Protein AF-A0A4V3ICJ6-F1 (afdb_monomer_lite)

Radius of gyration: 22.42 Å; chains: 1; bounding box: 45×76×52 Å

Structure (mmCIF, N/CA/C/O backbone):
data_AF-A0A4V3ICJ6-F1
#
_entry.id   AF-A0A4V3ICJ6-F1
#
loop_
_atom_site.group_PDB
_atom_site.id
_atom_site.type_symbol
_atom_site.label_atom_id
_atom_site.label_alt_id
_atom_site.label_comp_id
_atom_site.label_asym_id
_atom_site.label_entity_id
_atom_site.label_seq_id
_atom_site.pdbx_PDB_ins_code
_atom_site.Cartn_x
_atom_site.Cartn_y
_atom_site.Cartn_z
_atom_site.occupancy
_atom_site.B_iso_or_equiv
_atom_site.auth_seq_id
_atom_site.auth_comp_id
_atom_site.auth_asym_id
_atom_site.auth_atom_id
_atom_site.pdbx_PDB_model_num
ATOM 1 N N . MET A 1 1 ? -5.085 -25.447 3.821 1.00 23.72 1 MET A N 1
ATOM 2 C CA . MET A 1 1 ? -4.055 -25.264 2.775 1.00 23.72 1 MET A CA 1
ATOM 3 C C . MET A 1 1 ? -3.948 -23.780 2.471 1.00 23.72 1 MET A C 1
ATOM 5 O O . MET A 1 1 ? -4.931 -23.202 2.026 1.00 23.72 1 MET A O 1
ATOM 9 N N . LEU A 1 2 ? -2.812 -23.157 2.790 1.00 25.73 2 LEU A N 1
ATOM 10 C CA . LEU A 1 2 ? -2.543 -21.749 2.478 1.00 25.73 2 LEU A CA 1
ATOM 11 C C . LEU A 1 2 ? -1.952 -21.675 1.058 1.00 25.73 2 LEU A C 1
ATOM 13 O O . LEU A 1 2 ? -0.952 -22.348 0.815 1.00 25.73 2 LEU A O 1
ATOM 17 N N . PRO A 1 3 ? -2.571 -20.952 0.108 1.00 27.58 3 PRO A N 1
ATOM 18 C CA . PRO A 1 3 ? -2.122 -20.952 -1.280 1.00 27.58 3 PRO A CA 1
ATOM 19 C C . PRO A 1 3 ? -0.968 -19.960 -1.536 1.00 27.58 3 PRO A C 1
ATOM 21 O O . PRO A 1 3 ? -0.893 -18.919 -0.881 1.00 27.58 3 PRO A O 1
ATOM 24 N N . PRO A 1 4 ? -0.108 -20.238 -2.534 1.00 30.78 4 PRO A N 1
ATOM 25 C CA . PRO A 1 4 ? 1.002 -19.371 -2.925 1.00 30.78 4 PRO A CA 1
ATOM 26 C C . PRO A 1 4 ? 0.516 -18.065 -3.584 1.00 30.78 4 PRO A C 1
ATOM 28 O O . PRO A 1 4 ? -0.125 -18.093 -4.632 1.00 30.78 4 PRO A O 1
ATOM 31 N N . ILE A 1 5 ? 0.826 -16.919 -2.971 1.00 32.69 5 ILE A N 1
ATOM 32 C CA . ILE A 1 5 ? 0.210 -15.600 -3.256 1.00 32.69 5 ILE A CA 1
ATOM 33 C C . ILE A 1 5 ? 0.730 -14.988 -4.597 1.00 32.69 5 ILE A C 1
ATOM 35 O O . ILE A 1 5 ? 1.933 -15.066 -4.767 1.00 32.69 5 ILE A O 1
ATOM 39 N N . LEU A 1 6 ? -0.069 -14.390 -5.536 1.00 27.75 6 LEU A N 1
ATOM 40 C CA . LEU A 1 6 ? 0.340 -13.951 -6.938 1.00 27.75 6 LEU A CA 1
ATOM 41 C C . LEU A 1 6 ? -0.002 -12.515 -7.603 1.00 27.75 6 LEU A C 1
ATOM 43 O O . LEU A 1 6 ? -0.385 -12.472 -8.763 1.00 27.75 6 LEU A O 1
ATOM 47 N N . CYS A 1 7 ? 0.302 -11.321 -7.034 1.00 27.86 7 CYS A N 1
ATOM 48 C CA . CYS A 1 7 ? 0.649 -9.951 -7.647 1.00 27.86 7 CYS A CA 1
ATOM 49 C C . CYS A 1 7 ? 0.039 -9.345 -8.916 1.00 27.86 7 CYS A C 1
ATOM 51 O O . CYS A 1 7 ? 0.160 -9.845 -10.027 1.00 27.86 7 CYS A O 1
ATOM 53 N N . ALA A 1 8 ? -0.177 -8.035 -8.736 1.00 30.14 8 ALA A N 1
ATOM 54 C CA . ALA A 1 8 ? 0.059 -6.962 -9.693 1.00 30.14 8 ALA A CA 1
ATOM 55 C C . ALA A 1 8 ? 0.466 -5.620 -9.020 1.00 30.14 8 ALA A C 1
ATOM 57 O O . ALA A 1 8 ? 0.172 -4.558 -9.541 1.00 30.14 8 ALA A O 1
ATOM 58 N N . ASN A 1 9 ? 1.237 -5.632 -7.925 1.00 34.22 9 ASN A N 1
ATOM 59 C CA . ASN A 1 9 ? 2.304 -4.629 -7.729 1.00 34.22 9 ASN A CA 1
ATOM 60 C C . ASN A 1 9 ? 3.553 -4.932 -8.613 1.00 34.22 9 ASN A C 1
ATOM 62 O O . ASN A 1 9 ? 4.575 -4.259 -8.554 1.00 34.22 9 ASN A O 1
ATOM 66 N N . SER A 1 10 ? 3.476 -5.987 -9.438 1.00 29.97 10 SER A N 1
ATOM 67 C CA . SER A 1 10 ? 4.522 -6.493 -10.328 1.00 29.97 10 SER A CA 1
ATOM 68 C C . SER A 1 10 ? 3.966 -6.943 -11.682 1.00 29.97 10 SER A C 1
ATOM 70 O O . SER A 1 10 ? 4.579 -7.800 -12.312 1.00 29.97 10 SER A O 1
ATOM 72 N N . LEU A 1 11 ? 2.845 -6.379 -12.155 1.00 31.52 11 LEU A N 1
ATOM 73 C CA . LEU A 1 11 ? 2.543 -6.455 -13.593 1.00 31.52 11 LEU A CA 1
ATOM 74 C C . LEU A 1 11 ? 3.721 -5.867 -14.377 1.00 31.52 11 LEU A C 1
ATOM 76 O O . LEU A 1 11 ? 4.152 -6.449 -15.359 1.00 31.52 11 LEU A O 1
ATOM 80 N N . PHE A 1 12 ? 4.346 -4.805 -13.857 1.00 33.00 12 PHE A N 1
ATOM 81 C CA . PHE A 1 12 ? 5.557 -4.279 -14.466 1.00 33.00 12 PHE A CA 1
ATOM 82 C C . PHE A 1 12 ? 6.747 -5.257 -14.402 1.00 33.00 12 PHE A C 1
ATOM 84 O O . PHE A 1 12 ? 7.277 -5.647 -15.433 1.00 33.00 12 PHE A O 1
ATOM 91 N N . VAL A 1 13 ? 7.137 -5.731 -13.212 1.00 30.41 13 VAL A N 1
ATOM 92 C CA . VAL A 1 13 ? 8.355 -6.560 -13.067 1.00 30.41 13 VAL A CA 1
ATOM 93 C C . VAL A 1 13 ? 8.190 -7.991 -13.601 1.00 30.41 13 VAL A C 1
ATOM 95 O O . VAL A 1 13 ? 9.135 -8.532 -14.165 1.00 30.41 13 VAL A O 1
ATOM 98 N N . LYS A 1 14 ? 7.013 -8.623 -13.470 1.00 26.94 14 LYS A N 1
ATOM 99 C CA . LYS A 1 14 ? 6.812 -10.027 -13.882 1.00 26.94 14 LYS A CA 1
ATOM 100 C C . LYS A 1 14 ? 6.348 -10.188 -15.328 1.00 26.94 14 LYS A C 1
ATOM 102 O O . LYS A 1 14 ? 6.738 -11.178 -15.938 1.00 26.94 14 LYS A O 1
ATOM 107 N N . SER A 1 15 ? 5.625 -9.228 -15.918 1.00 29.66 15 SER A N 1
ATOM 108 C CA . SER A 1 15 ? 5.450 -9.225 -17.380 1.00 29.66 15 SER A CA 1
ATOM 109 C C . SER A 1 15 ? 6.762 -8.899 -18.093 1.00 29.66 15 SER A C 1
ATOM 111 O O . SER A 1 15 ? 7.012 -9.474 -19.145 1.00 29.66 15 SER A O 1
ATOM 113 N N . TYR A 1 16 ? 7.628 -8.063 -17.502 1.00 33.84 16 TYR A N 1
ATOM 114 C CA . TYR A 1 16 ? 8.978 -7.824 -18.017 1.00 33.84 16 TYR A CA 1
ATOM 115 C C . TYR A 1 16 ? 9.857 -9.081 -17.920 1.00 33.84 16 TYR A C 1
ATOM 117 O O . TYR A 1 16 ? 10.379 -9.523 -18.939 1.00 33.84 16 TYR A O 1
ATOM 125 N N . TRP A 1 17 ? 9.938 -9.746 -16.757 1.00 26.44 17 TRP A N 1
ATOM 126 C CA . TRP A 1 17 ? 10.708 -10.997 -16.633 1.00 26.44 17 TRP A CA 1
ATOM 127 C C . TRP A 1 17 ? 10.184 -12.088 -17.588 1.00 26.44 17 TRP A C 1
ATOM 129 O O . TRP A 1 17 ? 10.952 -12.636 -18.366 1.00 26.44 17 TRP A O 1
ATOM 139 N N . ALA A 1 18 ? 8.865 -12.317 -17.653 1.00 28.55 18 ALA A N 1
ATOM 140 C CA . ALA A 1 18 ? 8.252 -13.295 -18.567 1.00 28.55 18 ALA A CA 1
ATOM 141 C C . ALA A 1 18 ? 8.289 -12.910 -20.069 1.00 28.55 18 ALA A C 1
ATOM 143 O O . ALA A 1 18 ? 7.849 -13.697 -20.920 1.00 28.55 18 ALA A O 1
ATOM 144 N N . PHE A 1 19 ? 8.782 -11.712 -20.397 1.00 29.11 19 PHE A N 1
ATOM 145 C CA . PHE A 1 19 ? 9.086 -11.256 -21.754 1.00 29.11 19 PHE A CA 1
ATOM 146 C C . PHE A 1 19 ? 10.584 -11.428 -22.059 1.00 29.11 19 PHE A C 1
ATOM 148 O O . PHE A 1 19 ? 10.923 -12.035 -23.071 1.00 29.11 19 PHE A O 1
ATOM 155 N N . VAL A 1 20 ? 11.467 -11.021 -21.141 1.00 32.22 20 VAL A N 1
ATOM 156 C CA . VAL A 1 20 ? 12.932 -11.183 -21.239 1.00 32.22 20 VAL A CA 1
ATOM 157 C C . VAL A 1 20 ? 13.357 -12.661 -21.234 1.00 32.22 20 VAL A C 1
ATOM 159 O O . VAL A 1 20 ? 14.253 -13.046 -21.982 1.00 32.22 20 VAL A O 1
ATOM 162 N N . SER A 1 21 ? 12.660 -13.545 -20.508 1.00 26.64 21 SER A N 1
ATOM 163 C CA . SER A 1 21 ? 12.914 -14.997 -20.563 1.00 26.64 21 SER A CA 1
ATOM 164 C C . SER A 1 21 ? 12.585 -15.646 -21.919 1.00 26.64 21 SER A C 1
ATOM 166 O O . SER A 1 21 ? 12.906 -16.814 -22.115 1.00 26.64 21 SER A O 1
ATOM 168 N N . ARG A 1 22 ? 11.933 -14.948 -22.864 1.00 28.98 22 ARG A N 1
ATOM 169 C CA . ARG A 1 22 ? 11.590 -15.515 -24.187 1.00 28.98 22 ARG A CA 1
ATOM 170 C C . ARG A 1 22 ? 12.715 -15.406 -25.214 1.00 28.98 22 ARG A C 1
ATOM 172 O O . ARG A 1 22 ? 12.608 -16.013 -26.275 1.00 28.98 22 ARG A O 1
ATOM 179 N N . THR A 1 23 ? 13.780 -14.665 -24.910 1.00 33.47 23 THR A N 1
ATOM 180 C CA . THR A 1 23 ? 14.941 -14.475 -25.797 1.00 33.47 23 THR A CA 1
ATOM 181 C C . THR A 1 23 ? 16.189 -15.251 -25.361 1.00 33.47 23 THR A C 1
ATOM 183 O O . THR A 1 23 ? 17.203 -15.185 -26.051 1.00 33.47 23 THR A O 1
ATOM 186 N N . ALA A 1 24 ? 16.127 -16.026 -24.271 1.00 31.62 24 ALA A N 1
ATOM 187 C CA . ALA A 1 24 ? 17.231 -16.853 -23.778 1.00 31.62 24 ALA A CA 1
ATOM 188 C C . ALA A 1 24 ? 16.896 -18.361 -23.841 1.00 31.62 24 ALA A C 1
ATOM 190 O O . ALA A 1 24 ? 16.086 -18.859 -23.068 1.00 31.62 24 ALA A O 1
ATOM 191 N N . SER A 1 25 ? 17.525 -19.047 -24.804 1.00 31.91 25 SER A N 1
ATOM 192 C CA . SER A 1 25 ? 17.727 -20.508 -24.943 1.00 31.91 25 SER A CA 1
ATOM 193 C C . SER A 1 25 ? 16.673 -21.492 -24.375 1.00 31.91 25 SER A C 1
ATOM 195 O O . SER A 1 25 ? 16.552 -21.743 -23.176 1.00 31.91 25 SER A O 1
ATOM 197 N N . LEU A 1 26 ? 16.039 -22.231 -25.298 1.00 29.45 26 LEU A N 1
ATOM 198 C CA . LEU A 1 26 ? 15.016 -23.272 -25.068 1.00 29.45 26 LEU A CA 1
ATOM 199 C C . LEU A 1 26 ? 15.378 -24.401 -24.074 1.00 29.45 26 LEU A C 1
ATOM 201 O O . LEU A 1 26 ? 14.489 -25.138 -23.657 1.00 29.45 26 LEU A O 1
ATOM 205 N N . GLN A 1 27 ? 16.642 -24.553 -23.671 1.00 31.09 27 GLN A N 1
ATOM 206 C CA . GLN A 1 27 ? 17.075 -25.590 -22.724 1.00 31.09 27 GLN A CA 1
ATOM 207 C C . GLN A 1 27 ? 16.812 -25.227 -21.247 1.00 31.09 27 GLN A C 1
ATOM 209 O O . GLN A 1 27 ? 16.606 -26.127 -20.435 1.00 31.09 27 GLN A O 1
ATOM 214 N N . ALA A 1 28 ? 16.724 -23.939 -20.884 1.00 28.55 28 ALA A N 1
ATOM 215 C CA . ALA A 1 28 ? 16.404 -23.523 -19.508 1.00 28.55 28 ALA A CA 1
ATOM 216 C C . ALA A 1 28 ? 14.914 -23.724 -19.138 1.00 28.55 28 ALA A C 1
ATOM 218 O O . ALA A 1 28 ? 14.557 -23.854 -17.963 1.00 28.55 28 ALA A O 1
ATOM 219 N N . LEU A 1 29 ? 14.044 -23.806 -20.152 1.00 30.20 29 LEU A N 1
ATOM 220 C CA . LEU A 1 29 ? 12.582 -23.885 -20.033 1.00 30.20 29 LEU A CA 1
ATOM 221 C C . LEU A 1 29 ? 12.065 -25.139 -19.305 1.00 30.20 29 LEU A C 1
ATOM 223 O O . LEU A 1 29 ? 10.972 -25.105 -18.739 1.00 30.20 29 LEU A O 1
ATOM 227 N N . HIS A 1 30 ? 12.837 -26.230 -19.283 1.00 27.36 30 HIS A N 1
ATOM 228 C CA . HIS A 1 30 ? 12.487 -27.431 -18.516 1.00 27.36 30 HIS A CA 1
ATOM 229 C C . HIS A 1 30 ? 12.846 -27.322 -17.025 1.00 27.36 30 HIS A C 1
ATOM 231 O O . HIS A 1 30 ? 12.121 -27.865 -16.195 1.00 27.36 30 HIS A O 1
ATOM 237 N N . ALA A 1 31 ? 13.905 -26.588 -16.667 1.00 27.20 31 ALA A N 1
ATOM 238 C CA . ALA A 1 31 ? 14.376 -26.478 -15.283 1.00 27.20 31 ALA A CA 1
ATOM 239 C C . ALA A 1 31 ? 13.590 -25.446 -14.449 1.00 27.20 31 ALA A C 1
ATOM 241 O O . ALA A 1 31 ? 13.393 -25.638 -13.253 1.00 27.20 31 ALA A O 1
ATOM 242 N N . GLN A 1 32 ? 13.094 -24.366 -15.066 1.00 29.31 32 GLN A N 1
ATOM 2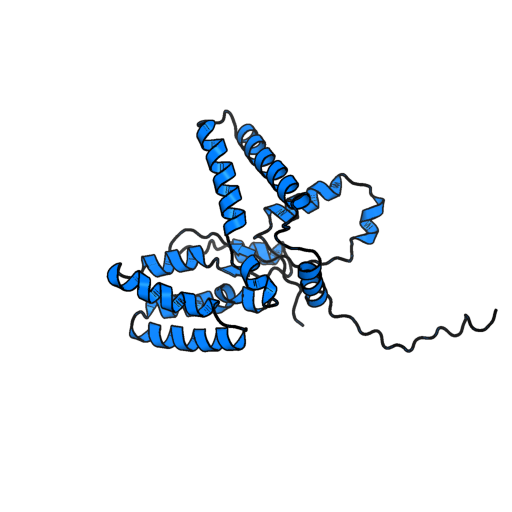43 C CA . GLN A 1 32 ? 12.386 -23.287 -14.352 1.00 29.31 32 GLN A CA 1
ATOM 244 C C . GLN A 1 32 ? 10.886 -23.541 -14.108 1.00 29.31 32 GLN A C 1
ATOM 246 O O . GLN A 1 32 ? 10.221 -22.720 -13.475 1.00 29.31 32 GLN A O 1
ATOM 251 N N . ARG A 1 33 ? 10.332 -24.682 -14.545 1.00 26.91 33 ARG A N 1
ATOM 252 C CA . ARG A 1 33 ? 8.906 -25.023 -14.353 1.00 26.91 33 ARG A CA 1
ATOM 253 C C . ARG A 1 33 ? 8.482 -25.227 -12.886 1.00 26.91 33 ARG A C 1
ATOM 255 O O . ARG A 1 33 ? 7.284 -25.285 -12.624 1.00 26.91 33 ARG A O 1
ATOM 262 N N . SER A 1 34 ? 9.427 -25.325 -11.949 1.00 27.20 34 SER A N 1
ATOM 263 C CA . SER A 1 34 ? 9.196 -25.618 -10.523 1.00 27.20 34 SER A CA 1
ATOM 264 C C . SER A 1 34 ? 9.214 -24.393 -9.589 1.00 27.20 34 SER A C 1
ATOM 266 O O . SER A 1 34 ? 8.700 -24.469 -8.474 1.00 27.20 34 SER A O 1
ATOM 268 N N . ALA A 1 35 ? 9.761 -23.246 -10.009 1.00 26.31 35 ALA A N 1
ATOM 269 C CA . ALA A 1 35 ? 9.998 -22.094 -9.129 1.00 26.31 35 ALA A CA 1
ATOM 270 C C . ALA A 1 35 ? 8.769 -21.166 -8.994 1.00 26.31 35 ALA A C 1
ATOM 272 O O . ALA A 1 35 ? 8.724 -20.058 -9.534 1.00 26.31 35 ALA A O 1
ATOM 273 N N . ARG A 1 36 ? 7.751 -21.611 -8.248 1.00 36.69 36 ARG A N 1
ATOM 274 C CA . ARG A 1 36 ? 6.464 -20.911 -8.055 1.00 36.69 36 ARG A CA 1
ATOM 275 C C . ARG A 1 36 ? 6.557 -19.735 -7.060 1.00 36.69 36 ARG A C 1
ATOM 277 O O . ARG A 1 36 ? 5.912 -19.742 -6.014 1.00 36.69 36 ARG A O 1
ATOM 284 N N . LEU A 1 37 ? 7.378 -18.727 -7.372 1.00 34.25 37 LEU A N 1
ATOM 285 C CA . LEU A 1 37 ? 7.574 -17.529 -6.537 1.00 34.25 37 LEU A CA 1
ATOM 286 C C . LEU A 1 37 ? 6.268 -16.768 -6.292 1.00 34.25 37 LEU A C 1
ATOM 288 O O . LEU A 1 37 ? 5.524 -16.542 -7.251 1.00 34.25 37 LEU A O 1
ATOM 292 N N . PRO A 1 38 ? 6.029 -16.244 -5.076 1.00 35.03 38 PRO A N 1
ATOM 293 C CA . PRO A 1 38 ? 4.855 -15.439 -4.858 1.00 35.03 38 PRO A CA 1
ATOM 294 C C . PRO A 1 38 ? 4.982 -14.089 -5.560 1.00 35.03 38 PRO A C 1
ATOM 296 O O . PRO A 1 38 ? 6.054 -13.502 -5.748 1.00 35.03 38 PRO A O 1
ATOM 299 N N . ASN A 1 39 ? 3.836 -13.581 -5.958 1.00 39.12 39 ASN A N 1
ATOM 300 C CA . ASN A 1 39 ? 3.605 -12.230 -6.371 1.00 39.12 39 ASN A CA 1
ATOM 301 C C . ASN A 1 39 ? 2.568 -11.579 -5.332 1.00 39.12 39 ASN A C 1
ATOM 303 O O . ASN A 1 39 ? 1.741 -12.296 -4.812 1.00 39.12 39 ASN A O 1
ATOM 307 N N . PHE A 1 40 ? 2.454 -10.260 -5.023 1.00 36.78 40 PHE A N 1
ATOM 308 C CA . PHE A 1 40 ? 1.381 -9.647 -4.155 1.00 36.78 40 PHE A CA 1
ATOM 309 C C . PHE A 1 40 ? 0.632 -8.378 -4.704 1.00 36.78 40 PHE A C 1
ATOM 311 O O . PHE A 1 40 ? 1.283 -7.380 -5.000 1.00 36.78 40 PHE A O 1
ATOM 318 N N . ILE A 1 41 ? -0.705 -8.357 -4.913 1.00 42.66 41 ILE A N 1
ATOM 319 C CA . ILE A 1 41 ? -1.375 -7.268 -5.692 1.00 42.66 41 ILE A CA 1
ATOM 320 C C . ILE A 1 41 ? -1.718 -6.049 -4.829 1.00 42.66 41 ILE A C 1
ATOM 322 O O . ILE A 1 41 ? -2.441 -6.207 -3.855 1.00 42.66 41 ILE A O 1
ATOM 326 N N . THR A 1 42 ? -1.350 -4.828 -5.250 1.00 36.97 42 THR A N 1
ATOM 327 C CA . THR A 1 42 ? -1.881 -3.589 -4.645 1.00 36.97 42 THR A CA 1
ATOM 328 C C . THR A 1 42 ? -2.539 -2.668 -5.663 1.00 36.97 42 THR A C 1
ATOM 330 O O . THR A 1 42 ? -1.917 -2.333 -6.668 1.00 36.97 42 THR A O 1
ATOM 333 N N . ASP A 1 43 ? -3.747 -2.192 -5.368 1.00 42.34 43 ASP A N 1
ATOM 334 C CA . ASP A 1 43 ? -4.465 -1.231 -6.216 1.00 42.34 43 ASP A CA 1
ATOM 335 C C . ASP A 1 43 ? -4.112 0.244 -5.909 1.00 42.34 43 ASP A C 1
ATOM 337 O O . ASP A 1 43 ? -3.986 0.629 -4.746 1.00 42.34 43 ASP A O 1
ATOM 341 N N . LYS A 1 44 ? -4.013 1.088 -6.946 1.00 38.88 44 LYS A N 1
ATOM 342 C CA . LYS A 1 44 ? -3.941 2.558 -6.842 1.00 38.88 44 LYS A CA 1
ATOM 343 C C . LYS A 1 44 ? -5.275 3.212 -7.250 1.00 38.88 44 LYS A C 1
ATOM 345 O O . LYS A 1 44 ? -5.289 4.133 -8.060 1.00 38.88 44 LYS A O 1
ATOM 350 N N . GLY A 1 45 ? -6.381 2.761 -6.657 1.00 33.31 45 GLY A N 1
ATOM 351 C CA . GLY A 1 45 ? -7.697 3.381 -6.790 1.00 33.31 45 GLY A CA 1
ATOM 352 C C . GLY A 1 45 ? -7.738 4.785 -6.184 1.00 33.31 45 GLY A C 1
ATOM 353 O O . GLY A 1 45 ? -8.007 4.966 -4.995 1.00 33.31 45 GLY A O 1
ATOM 354 N N . GLU A 1 46 ? -7.467 5.789 -7.011 1.00 28.89 46 GLU A N 1
ATOM 355 C CA . GLU A 1 46 ? -7.718 7.193 -6.710 1.00 28.89 46 GLU A CA 1
ATOM 356 C C . GLU A 1 46 ? -9.145 7.547 -7.135 1.00 28.89 46 GLU A C 1
ATOM 358 O O . GLU A 1 46 ? -9.368 7.865 -8.296 1.00 28.89 46 GLU A O 1
ATOM 363 N N . LEU A 1 47 ? -10.096 7.440 -6.197 1.00 23.77 47 LEU A N 1
ATOM 364 C CA . LEU A 1 47 ? -11.360 8.193 -6.108 1.00 23.77 47 LEU A CA 1
ATOM 365 C C . LEU A 1 47 ? -12.210 7.668 -4.935 1.00 23.77 47 LEU A C 1
ATOM 367 O O . LEU A 1 47 ? -12.176 6.489 -4.575 1.00 23.77 47 LEU A O 1
ATOM 371 N N . LEU A 1 48 ? -13.001 8.559 -4.338 1.00 27.48 48 LEU A N 1
ATOM 372 C CA . LEU A 1 48 ? -13.997 8.210 -3.325 1.00 27.48 48 LEU A CA 1
ATOM 373 C C . LEU A 1 48 ? -15.119 7.373 -3.961 1.00 27.48 48 LEU A C 1
ATOM 375 O O . LEU A 1 48 ? -15.863 7.878 -4.795 1.00 27.48 48 LEU A O 1
ATOM 379 N N . GLY A 1 49 ? -15.285 6.126 -3.518 1.00 26.84 49 GLY A N 1
ATOM 380 C CA . GLY A 1 49 ? -16.487 5.330 -3.799 1.00 26.84 49 GLY A CA 1
ATOM 381 C C . GLY A 1 49 ? -16.493 4.501 -5.087 1.00 26.84 49 GLY A C 1
ATOM 382 O O . GLY A 1 49 ? -17.491 3.835 -5.340 1.00 26.84 49 GLY A O 1
ATOM 383 N N . THR A 1 50 ? -15.412 4.468 -5.873 1.00 30.09 50 THR A N 1
ATOM 384 C CA . THR A 1 50 ? -15.300 3.537 -7.009 1.00 30.09 50 THR A CA 1
ATOM 385 C C . THR A 1 50 ? -14.302 2.430 -6.721 1.00 30.09 50 THR A C 1
ATOM 387 O O . THR A 1 50 ? -13.117 2.519 -7.041 1.00 30.09 50 THR A O 1
ATOM 390 N N . GLU A 1 51 ? -14.817 1.321 -6.200 1.00 41.19 51 GLU A N 1
ATOM 391 C CA . GLU A 1 51 ? -14.235 0.037 -6.558 1.00 41.19 51 GLU A CA 1
ATOM 392 C C . GLU A 1 51 ? -14.419 -0.119 -8.071 1.00 41.19 51 GLU A C 1
ATOM 394 O O . GLU A 1 51 ? -15.548 -0.174 -8.560 1.00 41.19 51 GLU A O 1
ATOM 399 N N . HIS A 1 52 ? -13.337 -0.139 -8.850 1.00 44.09 52 HIS A N 1
ATOM 400 C CA . HIS A 1 52 ? -13.457 -0.466 -10.266 1.00 44.09 52 HIS A CA 1
ATOM 401 C C . HIS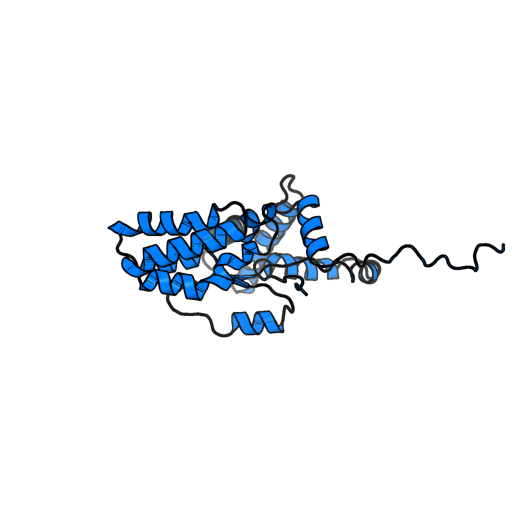 A 1 52 ? -13.855 -1.951 -10.370 1.00 44.09 52 HIS A C 1
ATOM 403 O O . HIS A 1 52 ? -13.009 -2.842 -10.274 1.00 44.09 52 HIS A O 1
ATOM 409 N N . PHE A 1 53 ? -15.159 -2.200 -10.538 1.00 45.94 53 PHE A N 1
ATOM 410 C CA . PHE A 1 53 ? -15.864 -3.477 -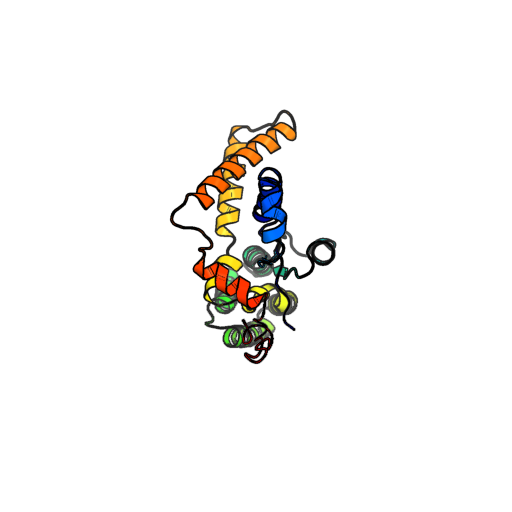10.320 1.00 45.94 53 PHE A CA 1
ATOM 411 C C . PHE A 1 53 ? -15.348 -4.706 -11.106 1.00 45.94 53 PHE A C 1
ATOM 413 O O . PHE A 1 53 ? -15.818 -5.816 -10.874 1.00 45.94 53 PHE A O 1
ATOM 420 N N . GLY A 1 54 ? -14.379 -4.542 -12.013 1.00 54.91 54 GLY A N 1
ATOM 421 C CA . GLY A 1 54 ? -13.775 -5.630 -12.790 1.00 54.91 54 GLY A CA 1
ATOM 422 C C . GLY A 1 54 ? -12.421 -6.149 -12.287 1.00 54.91 54 GLY A C 1
ATOM 423 O O . GLY A 1 54 ? -12.084 -7.294 -12.578 1.00 54.91 54 GLY A O 1
ATOM 424 N N . TRP A 1 55 ? -11.627 -5.367 -11.539 1.00 60.69 55 TRP A N 1
ATOM 425 C CA . TRP A 1 55 ? -10.210 -5.720 -11.331 1.00 60.69 55 TRP A CA 1
ATOM 426 C C . TRP A 1 55 ? -10.007 -6.919 -10.408 1.00 60.69 55 TRP A C 1
ATOM 428 O O . TRP A 1 55 ? -9.276 -7.827 -10.783 1.00 60.69 55 TRP A O 1
ATOM 438 N N . ARG A 1 56 ? -10.654 -6.971 -9.234 1.00 65.75 56 ARG A N 1
ATOM 439 C CA . ARG A 1 56 ? -10.530 -8.124 -8.317 1.00 65.75 56 ARG A CA 1
ATOM 440 C C . ARG A 1 56 ? -10.985 -9.446 -8.964 1.00 65.75 56 ARG A C 1
ATOM 442 O O . ARG A 1 56 ? -10.207 -10.398 -8.907 1.00 65.75 56 ARG A O 1
ATOM 449 N N . PRO A 1 57 ? -12.148 -9.517 -9.646 1.00 70.69 57 PRO A N 1
ATOM 450 C CA . PRO A 1 57 ? -12.527 -10.698 -10.422 1.00 70.69 57 PRO A CA 1
ATOM 451 C C . PRO A 1 57 ? -11.521 -11.049 -11.528 1.00 70.69 57 PRO A C 1
ATOM 453 O O . PRO A 1 57 ? -11.057 -12.184 -11.575 1.00 70.69 57 PRO A O 1
ATOM 456 N N . ALA A 1 58 ? -11.108 -10.084 -12.362 1.00 72.31 58 ALA A N 1
ATOM 457 C CA . ALA A 1 58 ? -10.163 -10.329 -13.459 1.00 72.31 58 ALA A CA 1
ATOM 458 C C . ALA A 1 58 ? -8.789 -10.814 -12.961 1.00 72.31 58 ALA A C 1
ATOM 460 O O . ALA A 1 58 ? -8.189 -11.712 -13.550 1.00 72.31 58 ALA A O 1
ATOM 461 N N . ILE A 1 59 ? -8.317 -10.264 -11.841 1.00 67.56 59 ILE A N 1
ATOM 462 C CA . ILE A 1 59 ? -7.128 -10.718 -11.117 1.00 67.56 59 ILE A CA 1
ATOM 463 C C . ILE A 1 59 ? -7.276 -12.183 -10.702 1.00 67.56 59 ILE A C 1
ATOM 465 O O . ILE A 1 59 ? -6.385 -12.976 -10.991 1.00 67.56 59 ILE A O 1
ATOM 469 N N . GLY A 1 60 ? -8.394 -12.550 -10.067 1.00 66.31 60 GLY A N 1
ATOM 470 C CA . GLY A 1 60 ? -8.655 -13.928 -9.646 1.00 66.31 60 GLY A CA 1
ATOM 471 C C . GLY A 1 60 ? -8.736 -14.909 -10.820 1.00 66.31 60 GLY A C 1
ATOM 472 O O . GLY A 1 60 ? -8.338 -16.064 -10.680 1.00 66.31 60 GLY A O 1
ATOM 473 N N . THR A 1 61 ? -9.197 -14.448 -11.988 1.00 75.00 61 THR A N 1
ATOM 474 C CA . THR A 1 61 ? -9.244 -15.241 -13.225 1.00 75.00 61 THR A CA 1
ATOM 475 C C . THR A 1 61 ? -7.862 -15.445 -13.854 1.00 75.00 61 THR A C 1
ATOM 477 O O . THR A 1 61 ? -7.524 -16.569 -14.219 1.00 75.00 61 THR A O 1
ATOM 480 N N . VAL A 1 62 ? -7.064 -14.380 -14.001 1.00 75.94 62 VAL A N 1
ATOM 481 C CA . VAL A 1 62 ? -5.791 -14.407 -14.753 1.00 75.94 62 VAL A CA 1
ATOM 482 C C . VAL A 1 62 ? -4.606 -14.845 -13.888 1.00 75.94 62 VAL A C 1
ATOM 484 O O . VAL A 1 62 ? -3.715 -15.546 -14.363 1.00 75.94 62 VAL A O 1
ATOM 487 N N . PHE A 1 63 ? -4.592 -14.461 -12.613 1.00 65.69 63 PHE A N 1
ATOM 488 C CA . PHE A 1 63 ? -3.500 -14.717 -11.676 1.00 65.69 63 PHE A CA 1
ATOM 489 C C . PHE A 1 63 ? -3.992 -15.623 -10.543 1.00 65.69 63 PHE A C 1
ATOM 491 O O . PHE A 1 63 ? -4.175 -15.194 -9.408 1.00 65.69 63 PHE A O 1
ATOM 498 N N . GLN A 1 64 ? -4.230 -16.901 -10.842 1.00 68.62 64 GLN A N 1
ATOM 499 C CA . GLN A 1 64 ? -4.705 -17.876 -9.853 1.00 68.62 64 GLN A CA 1
ATOM 500 C C . GLN A 1 64 ? -3.731 -18.006 -8.672 1.00 68.62 64 GLN A C 1
ATOM 502 O O . GLN A 1 64 ? -2.562 -18.321 -8.863 1.00 68.62 64 GLN A O 1
ATOM 507 N N . GLY A 1 65 ? -4.217 -17.777 -7.451 1.00 64.38 65 GLY A N 1
ATOM 508 C CA . GLY A 1 65 ? -3.374 -17.628 -6.259 1.00 64.38 65 GLY A CA 1
ATOM 509 C C . GLY A 1 65 ? -3.038 -16.171 -5.924 1.00 64.38 65 GLY A C 1
ATOM 510 O O . GLY A 1 65 ? -2.406 -15.914 -4.912 1.00 64.38 65 GLY A O 1
ATOM 511 N N . ALA A 1 66 ? -3.464 -15.173 -6.703 1.00 66.56 66 ALA A N 1
ATOM 512 C CA . ALA A 1 66 ? -3.248 -13.761 -6.390 1.00 66.56 66 ALA A CA 1
ATOM 513 C C . ALA A 1 66 ? -3.878 -13.340 -5.057 1.00 66.56 66 ALA A C 1
ATOM 515 O O . ALA A 1 66 ? -5.093 -13.247 -4.926 1.00 66.56 66 ALA A O 1
ATOM 516 N N . GLY A 1 67 ? -3.029 -12.995 -4.089 1.00 69.56 67 GLY A N 1
ATOM 517 C CA . GLY A 1 67 ? -3.439 -12.236 -2.912 1.00 69.56 67 GLY A CA 1
ATOM 518 C C . GLY A 1 67 ? -3.618 -10.768 -3.285 1.00 69.56 67 GLY A C 1
ATOM 519 O O . GLY A 1 67 ? -2.757 -10.189 -3.960 1.00 69.56 67 GLY A O 1
ATOM 520 N N . TRP A 1 68 ? -4.732 -10.182 -2.850 1.00 74.56 68 TRP A N 1
ATOM 521 C CA . TRP A 1 68 ? -5.062 -8.774 -3.049 1.00 74.56 68 TRP A CA 1
ATOM 522 C C . TRP A 1 68 ? -4.821 -7.967 -1.773 1.00 74.56 68 TRP A C 1
ATOM 524 O O . TRP A 1 68 ? -4.997 -8.472 -0.669 1.00 74.56 68 TRP A O 1
ATOM 534 N N . GLN A 1 69 ? -4.423 -6.709 -1.936 1.00 80.44 69 GLN A N 1
ATOM 535 C CA . GLN A 1 69 ? -4.231 -5.756 -0.855 1.00 80.44 69 GLN A CA 1
ATOM 536 C C . GLN A 1 69 ? -4.688 -4.365 -1.289 1.00 80.44 69 GLN A C 1
ATOM 538 O O . GLN A 1 69 ? -4.335 -3.856 -2.357 1.00 80.44 69 GLN A O 1
ATOM 543 N N . ARG A 1 70 ? -5.386 -3.676 -0.389 1.00 81.19 70 ARG A N 1
ATOM 544 C CA . ARG A 1 70 ? -5.740 -2.267 -0.555 1.00 81.19 70 ARG A CA 1
ATOM 545 C C . ARG A 1 70 ? -4.520 -1.390 -0.251 1.00 81.19 70 ARG A C 1
ATOM 547 O O . ARG A 1 70 ? -3.908 -1.507 0.815 1.00 81.19 70 ARG A O 1
ATOM 554 N N . CYS A 1 71 ? -4.139 -0.499 -1.172 1.00 81.19 71 CYS A N 1
ATOM 555 C CA . CYS A 1 71 ? -3.002 0.398 -0.948 1.00 81.19 71 CYS A CA 1
ATOM 556 C C . CYS A 1 71 ? -3.280 1.361 0.214 1.00 81.19 71 CYS A C 1
ATOM 558 O O . CYS A 1 71 ? -4.229 2.149 0.177 1.00 81.19 71 CYS A O 1
ATOM 560 N N . ARG A 1 72 ? -2.389 1.360 1.214 1.00 86.56 72 ARG A N 1
ATOM 561 C CA . ARG A 1 72 ? -2.520 2.195 2.416 1.00 86.56 72 ARG A CA 1
ATOM 562 C C . ARG A 1 72 ? -2.617 3.691 2.106 1.00 86.56 72 ARG A C 1
ATOM 564 O O . ARG A 1 72 ? -3.324 4.401 2.803 1.00 86.56 72 ARG A O 1
ATOM 571 N N . VAL A 1 73 ? -1.908 4.178 1.081 1.00 83.44 73 VAL A N 1
ATOM 572 C CA . VAL A 1 73 ? -1.827 5.617 0.769 1.00 83.44 73 VAL A CA 1
ATOM 573 C C . VAL A 1 73 ? -3.172 6.125 0.253 1.00 83.44 73 VAL A C 1
ATOM 575 O O . VAL A 1 73 ? -3.662 7.147 0.727 1.00 83.44 73 VAL A O 1
ATOM 578 N N . HIS A 1 74 ? -3.805 5.377 -0.654 1.00 79.62 74 HIS A N 1
ATOM 579 C CA . HIS A 1 74 ? -5.133 5.704 -1.177 1.00 79.62 74 HIS A CA 1
ATOM 580 C C . HIS A 1 74 ? -6.222 5.488 -0.125 1.00 79.62 74 HIS A C 1
ATOM 582 O O . HIS A 1 74 ? -7.088 6.343 0.031 1.00 79.62 74 HIS A O 1
ATOM 588 N N . PHE A 1 75 ? -6.125 4.423 0.682 1.00 86.31 75 PHE A N 1
ATOM 589 C CA . PHE A 1 75 ? -7.030 4.233 1.816 1.00 86.31 75 PHE A CA 1
ATOM 590 C C . PHE A 1 75 ? -6.968 5.411 2.805 1.00 86.31 75 PHE A C 1
ATOM 592 O O . PHE A 1 75 ? -8.003 5.984 3.137 1.00 86.31 75 PHE A O 1
ATOM 599 N N . MET A 1 76 ? -5.766 5.848 3.201 1.00 90.12 76 MET A N 1
ATOM 600 C CA . MET A 1 76 ? -5.599 7.024 4.060 1.00 90.12 76 MET A CA 1
ATOM 601 C C . MET A 1 76 ? -6.119 8.307 3.401 1.00 90.12 76 MET A C 1
ATOM 603 O O . MET A 1 76 ? -6.768 9.095 4.080 1.00 90.12 76 MET A O 1
ATOM 607 N N . ARG A 1 77 ? -5.905 8.517 2.093 1.00 87.19 77 ARG A N 1
ATOM 608 C CA . ARG A 1 77 ? -6.474 9.667 1.361 1.00 87.19 77 ARG A CA 1
ATOM 609 C C . ARG A 1 77 ? -8.007 9.666 1.419 1.00 87.19 77 ARG A C 1
ATOM 611 O O . ARG A 1 77 ? -8.596 10.701 1.718 1.00 87.19 77 ARG A O 1
ATOM 618 N N . ASN A 1 78 ? -8.636 8.508 1.216 1.00 87.88 78 ASN A N 1
ATOM 619 C CA . ASN A 1 78 ? -10.090 8.350 1.275 1.00 87.88 78 ASN A CA 1
ATOM 620 C C . ASN A 1 78 ? -10.641 8.575 2.693 1.00 87.88 78 ASN A C 1
ATOM 622 O O . ASN A 1 78 ? -11.674 9.224 2.845 1.00 87.88 78 ASN A O 1
ATOM 626 N N . VAL A 1 79 ? -9.948 8.090 3.731 1.00 92.00 79 VAL A N 1
ATOM 627 C CA . VAL A 1 79 ? -10.305 8.355 5.137 1.00 92.00 79 VAL A CA 1
ATOM 628 C C . VAL A 1 79 ? -10.192 9.845 5.461 1.00 92.00 79 VAL A C 1
ATOM 630 O O . VAL A 1 79 ? -11.126 10.430 6.000 1.00 92.00 79 VAL A O 1
ATOM 633 N N . LEU A 1 80 ? -9.080 10.490 5.105 1.00 92.31 80 LEU A N 1
ATOM 634 C CA . LEU A 1 80 ? -8.869 11.909 5.400 1.00 92.31 80 LEU A CA 1
ATOM 635 C C . LEU A 1 80 ? -9.872 12.815 4.675 1.00 92.31 80 LEU A C 1
ATOM 637 O O . LEU A 1 80 ? -10.306 13.815 5.241 1.00 92.31 80 LEU A O 1
ATOM 641 N N . ALA A 1 81 ? -10.309 12.441 3.471 1.00 93.06 81 ALA A N 1
ATOM 642 C CA . ALA A 1 81 ? -11.321 13.182 2.721 1.00 93.06 81 ALA A CA 1
ATOM 643 C C . ALA A 1 81 ? -12.717 13.202 3.383 1.00 93.06 81 ALA A C 1
ATOM 645 O O . ALA A 1 81 ? -13.536 14.044 3.021 1.00 93.06 81 ALA A O 1
ATOM 646 N N . VAL A 1 82 ? -12.996 12.319 4.353 1.00 91.81 82 VAL A N 1
ATOM 647 C CA . VAL A 1 82 ? -14.256 12.315 5.125 1.00 91.81 82 VAL A CA 1
ATOM 648 C C . VAL A 1 82 ? -14.101 12.838 6.560 1.00 91.81 82 VAL A C 1
ATOM 650 O O . VAL A 1 82 ? -15.070 12.811 7.317 1.00 91.81 82 VAL A O 1
ATOM 653 N N . ILE A 1 83 ? -12.912 13.326 6.934 1.00 92.62 83 ILE A N 1
ATOM 654 C CA . ILE A 1 83 ? -12.586 13.833 8.274 1.00 92.62 83 ILE A CA 1
ATOM 655 C C . ILE A 1 83 ? -12.356 15.357 8.241 1.00 92.62 83 ILE A C 1
ATOM 657 O O . ILE A 1 83 ? -11.599 15.838 7.389 1.00 92.62 83 ILE A O 1
ATOM 661 N N . PRO A 1 84 ? -12.948 16.142 9.169 1.00 92.81 84 PRO A N 1
ATOM 662 C CA . PRO A 1 84 ? -12.677 17.574 9.296 1.00 92.81 84 PRO A CA 1
ATOM 663 C C . PRO A 1 84 ? -11.185 17.867 9.498 1.00 92.81 84 PRO A C 1
ATOM 665 O O . PRO A 1 84 ? -10.531 17.214 10.307 1.00 92.81 84 PRO A O 1
ATOM 668 N N . LYS A 1 85 ? -10.647 18.888 8.815 1.00 92.81 85 LYS A N 1
ATOM 669 C CA . LYS A 1 85 ? -9.198 19.193 8.797 1.00 92.81 85 LYS A CA 1
ATOM 670 C C . LYS A 1 85 ? -8.537 19.204 10.185 1.00 92.81 85 LYS A C 1
ATOM 672 O O . LYS A 1 85 ? -7.450 18.662 10.330 1.00 92.81 85 LYS A O 1
ATOM 677 N N . GLY A 1 86 ? -9.205 19.757 11.201 1.00 93.62 86 GLY A N 1
ATOM 678 C CA . GLY A 1 86 ? -8.670 19.859 12.566 1.00 93.62 86 GLY A CA 1
ATOM 679 C C . GLY A 1 86 ? -8.465 18.529 13.309 1.00 93.62 86 GLY A C 1
ATOM 680 O O . GLY A 1 86 ? -7.706 18.501 14.270 1.00 93.62 86 GLY A O 1
ATOM 681 N N . SER A 1 87 ? -9.097 17.428 12.884 1.00 92.75 87 SER A N 1
ATOM 682 C CA . SER A 1 87 ? -8.928 16.094 13.489 1.00 92.75 87 SER A CA 1
ATOM 683 C C . SER A 1 87 ? -8.176 15.097 12.596 1.00 92.75 87 SER A C 1
ATOM 685 O O . SER A 1 87 ? -7.921 13.969 13.024 1.00 92.75 87 SER A O 1
ATOM 687 N N . GLN A 1 88 ? -7.766 15.503 11.387 1.00 95.06 88 GLN A N 1
ATOM 688 C CA . GLN A 1 88 ? -7.099 14.634 10.408 1.00 95.06 88 GLN A CA 1
ATOM 689 C C . GLN A 1 88 ? -5.810 13.998 10.942 1.00 95.06 88 GLN A C 1
ATOM 691 O O . GLN A 1 88 ? -5.639 12.786 10.815 1.00 95.06 88 GLN A O 1
ATOM 696 N N . ASP A 1 89 ? -4.932 14.770 11.588 1.00 96.06 89 ASP A N 1
ATOM 697 C CA . ASP A 1 89 ? -3.653 14.252 12.094 1.00 96.06 89 ASP A CA 1
ATOM 698 C C . ASP A 1 89 ? -3.820 13.236 13.229 1.00 96.06 89 ASP A C 1
ATOM 700 O O . ASP A 1 89 ? -3.073 12.255 13.292 1.00 96.06 89 ASP A O 1
ATOM 704 N N . MET A 1 90 ? -4.832 13.435 14.079 1.00 95.12 90 MET A N 1
ATOM 705 C CA . MET A 1 90 ? -5.187 12.536 15.179 1.00 95.12 90 MET A CA 1
ATOM 706 C C . MET A 1 90 ? -5.791 11.225 14.656 1.00 95.12 90 MET A C 1
ATOM 708 O O . MET A 1 90 ? -5.311 10.147 15.003 1.00 95.12 90 MET A O 1
ATOM 712 N N . VAL A 1 91 ? -6.760 11.284 13.736 1.00 95.56 91 VAL A N 1
ATOM 713 C CA . VAL A 1 91 ? -7.310 10.067 13.107 1.00 95.56 91 VAL A CA 1
ATOM 714 C C . VAL A 1 91 ? -6.222 9.328 12.313 1.00 95.56 91 VAL A C 1
ATOM 716 O O . VAL A 1 91 ? -6.147 8.098 12.340 1.00 95.56 91 VAL A O 1
ATOM 719 N N . ALA A 1 92 ? -5.317 10.056 11.654 1.00 95.62 92 ALA A N 1
ATOM 720 C CA . ALA A 1 92 ? -4.211 9.451 10.925 1.00 95.62 92 ALA A CA 1
ATOM 721 C C . ALA A 1 92 ? -3.142 8.827 11.831 1.00 95.62 92 ALA A C 1
ATOM 723 O O . ALA A 1 92 ? -2.581 7.797 11.458 1.00 95.62 92 ALA A O 1
ATOM 724 N N . SER A 1 93 ? -2.821 9.410 12.993 1.00 96.50 93 SER A N 1
ATOM 725 C CA . SER A 1 93 ? -1.871 8.803 13.938 1.00 96.50 93 SER A CA 1
ATOM 726 C C . SER A 1 93 ? -2.431 7.503 14.511 1.00 96.50 93 SER A C 1
ATOM 728 O O . SER A 1 93 ? -1.726 6.496 14.487 1.00 96.50 93 SER A O 1
ATOM 730 N N . ILE A 1 94 ? -3.715 7.499 14.881 1.00 96.25 94 ILE A N 1
ATOM 731 C CA . ILE A 1 94 ? -4.469 6.320 15.319 1.00 96.25 94 ILE A CA 1
ATOM 732 C C . ILE A 1 94 ? -4.404 5.201 14.271 1.00 96.25 94 ILE A C 1
ATOM 734 O O . ILE A 1 94 ? -3.974 4.097 14.581 1.00 96.25 94 ILE A O 1
ATOM 738 N N . ILE A 1 95 ? -4.756 5.464 13.009 1.00 95.88 95 ILE A N 1
ATOM 739 C CA . ILE A 1 95 ? -4.756 4.408 11.976 1.00 95.88 95 ILE A CA 1
ATOM 740 C C . ILE A 1 95 ? -3.329 3.941 11.643 1.00 95.88 95 ILE A C 1
ATOM 742 O O . ILE A 1 95 ? -3.116 2.775 11.307 1.00 95.88 95 ILE A O 1
ATOM 746 N N . ARG A 1 96 ? -2.314 4.805 11.786 1.00 94.75 96 ARG A N 1
ATOM 747 C CA . ARG A 1 96 ? -0.908 4.405 11.614 1.00 94.75 96 ARG A CA 1
ATOM 748 C C . ARG A 1 96 ? -0.441 3.379 12.657 1.00 94.75 96 ARG A C 1
ATOM 750 O O . ARG A 1 96 ? 0.452 2.600 12.322 1.00 94.75 96 ARG A O 1
ATOM 757 N N . THR A 1 97 ? -1.040 3.304 13.854 1.00 96.06 97 THR A N 1
ATOM 758 C CA . THR A 1 97 ? -0.639 2.312 14.877 1.00 96.06 97 THR A CA 1
ATOM 759 C C . THR A 1 97 ? -0.900 0.871 14.443 1.00 96.06 97 THR A C 1
ATOM 761 O O . THR A 1 97 ? -0.129 -0.011 14.824 1.00 96.06 97 THR A O 1
ATOM 764 N N . LEU A 1 98 ? -1.904 0.628 13.587 1.00 94.75 98 LEU A N 1
ATOM 765 C CA . LEU A 1 98 ? -2.205 -0.688 12.997 1.00 94.75 98 LEU A CA 1
ATOM 766 C C . LEU A 1 98 ? -0.980 -1.311 12.320 1.00 94.75 98 LEU A C 1
ATOM 768 O O . LEU A 1 98 ? -0.807 -2.522 12.307 1.00 94.75 98 LEU A O 1
ATOM 772 N N . PHE A 1 99 ? -0.119 -0.467 11.758 1.00 90.62 99 PHE A N 1
ATOM 773 C CA . PHE A 1 99 ? 1.034 -0.876 10.970 1.00 90.62 99 PHE A CA 1
ATOM 774 C C . PHE A 1 99 ? 2.355 -0.841 11.750 1.00 90.62 99 PHE A C 1
ATOM 776 O O . PHE A 1 99 ? 3.396 -1.195 11.202 1.00 90.62 99 PHE A O 1
ATOM 783 N N . ALA A 1 100 ? 2.337 -0.405 13.012 1.00 91.81 100 ALA A N 1
ATOM 784 C CA . ALA A 1 100 ? 3.508 -0.415 13.890 1.00 91.81 100 ALA A CA 1
ATOM 785 C C . ALA A 1 100 ? 3.673 -1.752 14.642 1.00 91.81 100 ALA A C 1
ATOM 787 O O . ALA A 1 100 ? 4.779 -2.092 15.061 1.00 91.81 100 ALA A O 1
ATOM 788 N N . GLN A 1 101 ? 2.585 -2.519 14.769 1.00 95.12 101 GLN A N 1
ATOM 789 C CA . GLN A 1 101 ? 2.486 -3.740 15.575 1.00 95.12 101 GLN A CA 1
ATOM 790 C C . GLN A 1 101 ? 3.524 -4.813 15.205 1.00 95.12 101 GLN A C 1
ATOM 792 O O . GLN A 1 101 ? 3.879 -4.901 14.026 1.00 95.12 101 GLN A O 1
ATOM 797 N N . PRO A 1 102 ? 4.025 -5.615 16.168 1.00 93.31 102 PRO A N 1
ATOM 798 C CA . PRO A 1 102 ? 5.114 -6.579 15.962 1.00 93.31 102 PRO A CA 1
ATOM 799 C C . PRO A 1 102 ? 4.747 -7.777 15.077 1.00 93.31 102 PRO A C 1
ATOM 801 O O . PRO A 1 102 ? 5.570 -8.199 14.266 1.00 93.31 102 PRO A O 1
ATOM 804 N N . ASP A 1 103 ? 3.525 -8.286 15.197 1.00 93.69 103 ASP A N 1
ATOM 805 C CA . ASP A 1 103 ? 3.039 -9.508 14.555 1.00 93.69 103 ASP A CA 1
ATOM 806 C C . ASP A 1 103 ? 1.534 -9.406 14.238 1.00 93.69 103 ASP A C 1
ATOM 808 O O . ASP A 1 103 ? 0.890 -8.382 14.481 1.00 93.69 103 ASP A O 1
ATOM 812 N N . ARG A 1 104 ? 0.985 -10.460 13.626 1.00 91.94 104 ARG A N 1
ATOM 813 C CA . ARG A 1 104 ? -0.403 -10.498 13.162 1.00 91.94 104 ARG A CA 1
ATOM 814 C C . ARG A 1 104 ? -1.423 -10.439 14.305 1.00 91.94 104 ARG A C 1
ATOM 816 O O . ARG A 1 104 ? -2.449 -9.785 14.141 1.00 91.94 104 ARG A O 1
ATOM 823 N N . GLU A 1 105 ? -1.156 -11.071 15.444 1.00 95.19 105 GLU A N 1
ATOM 824 C CA . GLU A 1 105 ? -2.081 -11.069 16.584 1.00 95.19 105 GLU A CA 1
ATOM 825 C C . GLU A 1 105 ? -2.217 -9.653 17.158 1.00 95.19 105 GLU A C 1
ATOM 827 O O . GLU A 1 105 ? -3.328 -9.155 17.366 1.00 95.19 105 GLU A O 1
ATOM 832 N N . HIS A 1 106 ? -1.089 -8.956 17.304 1.00 97.06 106 HIS A N 1
ATOM 833 C CA . HIS A 1 106 ? -1.066 -7.561 17.728 1.00 97.06 106 HIS A CA 1
ATOM 834 C C . HIS A 1 106 ? -1.735 -6.627 16.709 1.00 97.06 106 HIS A C 1
ATOM 836 O O . HIS A 1 106 ? -2.439 -5.703 17.118 1.00 97.06 106 HIS A O 1
ATOM 842 N N . ILE A 1 107 ? -1.598 -6.875 15.396 1.00 96.12 107 ILE A N 1
ATOM 843 C CA . ILE A 1 107 ? -2.373 -6.159 14.363 1.00 96.12 107 ILE A CA 1
ATOM 844 C C . ILE A 1 107 ? -3.874 -6.351 14.589 1.00 96.12 107 ILE A C 1
ATOM 846 O O . ILE A 1 107 ? -4.612 -5.368 14.630 1.00 96.12 107 ILE A O 1
ATOM 850 N N . GLU A 1 108 ? -4.338 -7.593 14.722 1.00 95.50 108 GLU A N 1
ATOM 851 C CA . GLU A 1 108 ? -5.765 -7.901 14.861 1.00 95.50 108 GLU A CA 1
ATOM 852 C C . GLU A 1 108 ? -6.347 -7.329 16.165 1.00 95.50 108 GLU A C 1
ATOM 854 O O . GLU A 1 108 ? -7.471 -6.818 16.167 1.00 95.50 108 GLU A O 1
ATOM 859 N N . LYS A 1 109 ? -5.574 -7.333 17.260 1.00 97.69 109 LYS A N 1
ATOM 860 C CA . LYS A 1 109 ? -5.931 -6.669 18.521 1.00 97.69 109 LYS A CA 1
ATOM 861 C C . LYS A 1 109 ? -6.018 -5.148 18.362 1.00 97.69 109 LYS A C 1
ATOM 863 O O . LYS A 1 109 ? -7.075 -4.579 18.635 1.00 97.69 109 LYS A O 1
ATOM 868 N N . GLN A 1 110 ? -4.958 -4.507 17.864 1.00 97.75 110 GLN A N 1
ATOM 869 C CA . GLN A 1 110 ? -4.925 -3.057 17.644 1.00 97.75 110 GLN A CA 1
ATOM 870 C C . GLN A 1 110 ? -6.048 -2.616 16.697 1.00 97.75 110 GLN A C 1
ATOM 872 O O . GLN A 1 110 ? -6.635 -1.555 16.895 1.00 97.75 110 GLN A O 1
ATOM 877 N N . PHE A 1 111 ? -6.379 -3.430 15.692 1.00 97.75 111 PHE A N 1
ATOM 878 C CA . PHE A 1 111 ? -7.486 -3.167 14.781 1.00 97.75 111 PHE A CA 1
ATOM 879 C C . PHE A 1 111 ? -8.823 -3.098 15.517 1.00 97.75 111 PHE A C 1
ATOM 881 O O . PHE A 1 111 ? -9.520 -2.098 15.368 1.00 97.75 111 PHE A O 1
ATOM 888 N N . ARG A 1 112 ? -9.146 -4.090 16.363 1.00 97.50 112 ARG A N 1
ATOM 889 C CA . ARG A 1 112 ? -10.380 -4.082 17.171 1.00 97.50 112 ARG A CA 1
ATOM 890 C C . ARG A 1 112 ? -10.461 -2.850 18.076 1.00 97.50 112 ARG A C 1
ATOM 892 O O . ARG A 1 112 ? -11.511 -2.208 18.138 1.00 97.50 112 ARG A O 1
ATOM 899 N N . GLU A 1 113 ? -9.363 -2.492 18.738 1.00 97.12 113 GLU A N 1
ATOM 900 C CA . GLU A 1 113 ? -9.285 -1.313 19.613 1.00 97.12 113 GLU A CA 1
ATOM 901 C C . GLU A 1 113 ? -9.507 -0.007 18.829 1.00 97.12 113 GLU A C 1
ATOM 903 O O . GLU A 1 113 ? -10.362 0.804 19.190 1.00 97.12 113 GLU A O 1
ATOM 908 N N . VAL A 1 114 ? -8.807 0.163 17.701 1.00 96.94 114 VAL A N 1
ATOM 909 C CA . VAL A 1 114 ? -8.924 1.336 16.820 1.00 96.94 114 VAL A CA 1
ATOM 910 C C . VAL A 1 114 ? -10.330 1.466 16.237 1.00 96.94 114 VAL A C 1
ATOM 912 O O . VAL A 1 114 ? -10.896 2.558 16.279 1.00 96.94 114 VAL A O 1
ATOM 915 N N . THR A 1 115 ? -10.933 0.384 15.734 1.00 97.31 115 THR A N 1
ATOM 916 C CA . THR A 1 115 ? -12.306 0.435 15.207 1.00 97.31 115 THR A CA 1
ATOM 917 C C . THR A 1 115 ? -13.327 0.735 16.297 1.00 97.31 115 THR A C 1
ATOM 919 O O . THR A 1 115 ? -14.257 1.491 16.040 1.00 97.31 115 THR A O 1
ATOM 922 N N . THR A 1 116 ? -13.141 0.220 17.517 1.00 96.88 116 THR A N 1
ATOM 923 C CA . THR A 1 116 ? -14.042 0.492 18.653 1.00 96.88 116 THR A CA 1
ATOM 924 C C . THR A 1 116 ? -13.988 1.965 19.064 1.00 96.88 116 THR A C 1
ATOM 926 O O . THR A 1 116 ? -15.023 2.613 19.200 1.00 96.88 116 THR A O 1
ATOM 929 N N . MET A 1 117 ? -12.785 2.532 19.183 1.00 94.94 117 MET A N 1
ATOM 930 C CA . MET A 1 117 ? -12.584 3.951 19.502 1.00 94.94 117 MET A CA 1
ATOM 931 C C . MET A 1 117 ? -13.085 4.890 18.389 1.00 94.94 117 MET A C 1
ATOM 933 O O . MET A 1 117 ? -13.613 5.973 18.660 1.00 94.94 117 MET A O 1
ATOM 937 N N . LEU A 1 118 ? -12.932 4.495 17.122 1.00 95.31 118 LEU A N 1
ATOM 938 C CA . LEU A 1 118 ? -13.441 5.273 15.994 1.00 95.31 118 LEU A CA 1
ATOM 939 C C . LEU A 1 118 ? -14.950 5.088 15.782 1.00 95.31 118 LEU A C 1
ATOM 941 O O . LEU A 1 118 ? -15.562 5.970 15.197 1.00 95.31 118 LEU A O 1
ATOM 945 N N 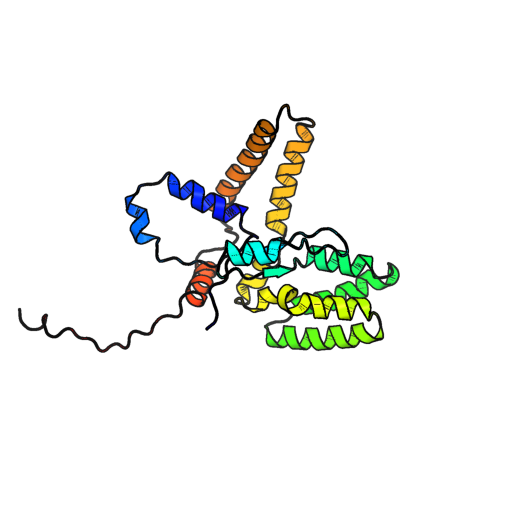. ALA A 1 119 ? -15.581 4.020 16.277 1.00 95.44 119 ALA A N 1
ATOM 946 C CA . ALA A 1 119 ? -17.025 3.819 16.129 1.00 95.44 119 ALA A CA 1
ATOM 947 C C . ALA A 1 119 ? -17.849 4.899 16.852 1.00 95.44 119 ALA A C 1
ATOM 949 O O . ALA A 1 119 ? -18.864 5.344 16.322 1.00 95.44 119 ALA A O 1
ATOM 950 N N . SER A 1 120 ? -17.398 5.361 18.023 1.00 91.62 120 SER A N 1
ATOM 951 C CA . SER A 1 120 ? -18.074 6.421 18.786 1.00 91.62 120 SER A CA 1
ATOM 952 C C . SER A 1 120 ? -17.809 7.826 18.235 1.00 91.62 120 SER A C 1
ATOM 954 O O . SER A 1 120 ? -18.706 8.662 18.217 1.00 91.62 120 SER A O 1
ATOM 956 N N . SER A 1 121 ? -16.580 8.093 17.783 1.00 90.94 121 SER A N 1
ATOM 957 C CA . SER A 1 121 ? -16.133 9.433 17.375 1.00 90.94 121 SER A CA 1
ATOM 958 C C . SER A 1 121 ? -16.270 9.708 15.873 1.00 90.94 121 SER A C 1
ATOM 960 O O . SER A 1 121 ? -16.512 10.840 15.467 1.00 90.94 121 SER A O 1
ATOM 962 N N . ASN A 1 122 ? -16.084 8.684 15.039 1.00 93.94 122 ASN A N 1
ATOM 963 C CA . ASN A 1 122 ? -15.980 8.765 13.582 1.00 93.94 122 ASN A CA 1
ATOM 964 C C . ASN A 1 122 ? -16.578 7.496 12.922 1.00 93.94 122 ASN A C 1
ATOM 966 O O . ASN A 1 122 ? -15.865 6.789 12.199 1.00 93.94 122 ASN A O 1
ATOM 970 N N . PRO A 1 123 ? -17.874 7.175 13.136 1.00 95.12 123 PRO A N 1
ATOM 971 C CA . PRO A 1 123 ? -18.475 5.888 12.756 1.00 95.12 123 PRO A CA 1
ATOM 972 C C . PRO A 1 123 ? -18.285 5.521 11.277 1.00 95.12 123 PRO A C 1
ATOM 974 O O . PRO A 1 123 ? -18.062 4.358 10.946 1.00 95.12 123 PRO A O 1
ATOM 977 N N . LYS A 1 124 ? -18.279 6.517 10.380 1.00 94.69 124 LYS A N 1
ATOM 978 C CA . LYS A 1 124 ? -17.994 6.318 8.950 1.00 94.69 124 LYS A CA 1
ATOM 979 C C . LYS A 1 124 ? -16.588 5.757 8.696 1.00 94.69 124 LYS A C 1
ATOM 981 O O . LYS A 1 124 ? -16.430 4.889 7.845 1.00 94.69 124 LYS A O 1
ATOM 986 N N . VAL A 1 125 ? -15.574 6.216 9.432 1.00 95.12 125 VAL A N 1
ATOM 987 C CA . VAL A 1 125 ? -14.194 5.718 9.299 1.00 95.12 125 VAL A CA 1
ATOM 988 C C . VAL A 1 125 ? -14.040 4.338 9.929 1.00 95.12 125 VAL A C 1
ATOM 990 O O . VAL A 1 125 ? -13.337 3.503 9.366 1.00 95.12 125 VAL A O 1
ATOM 993 N N . ALA A 1 126 ? -14.737 4.055 11.034 1.00 96.50 126 ALA A N 1
ATOM 994 C CA . ALA A 1 126 ? -14.795 2.701 11.584 1.00 96.50 126 ALA A CA 1
ATOM 995 C C . ALA A 1 126 ? -15.394 1.709 10.569 1.00 96.50 126 ALA A C 1
ATOM 997 O O . ALA A 1 126 ? -14.794 0.667 10.319 1.00 96.50 126 ALA A O 1
ATOM 998 N N . ALA A 1 127 ? -16.500 2.068 9.906 1.00 95.50 127 ALA A N 1
ATOM 999 C CA . ALA A 1 127 ? -17.085 1.260 8.835 1.00 95.50 127 ALA A CA 1
ATOM 1000 C C . ALA A 1 127 ? -16.118 1.063 7.650 1.00 95.50 127 ALA A C 1
ATOM 1002 O O . ALA A 1 127 ? -15.931 -0.065 7.204 1.00 95.50 127 ALA A O 1
ATOM 1003 N N . MET A 1 128 ? -15.440 2.125 7.190 1.00 94.06 128 MET A N 1
ATOM 1004 C CA . MET A 1 128 ? -14.421 2.031 6.129 1.00 94.06 128 MET A CA 1
ATOM 1005 C C . MET A 1 128 ? -13.236 1.131 6.506 1.00 94.06 128 MET A C 1
ATOM 1007 O O . MET A 1 128 ? -12.685 0.459 5.639 1.00 94.06 128 MET A O 1
ATOM 1011 N N . LEU A 1 129 ? -12.817 1.126 7.775 1.00 95.25 129 LEU A N 1
ATOM 1012 C CA . LEU A 1 129 ? -11.770 0.229 8.266 1.00 95.25 129 LEU A CA 1
ATOM 1013 C C . LEU A 1 129 ? -12.237 -1.226 8.258 1.00 95.25 129 LEU A C 1
ATOM 1015 O O . LEU A 1 129 ? -11.491 -2.074 7.779 1.00 95.25 129 LEU A O 1
ATOM 1019 N N . VAL A 1 130 ? -13.439 -1.506 8.774 1.00 95.81 130 VAL A N 1
ATOM 1020 C CA . VAL A 1 130 ? -14.019 -2.861 8.835 1.00 95.81 130 VAL A CA 1
ATOM 1021 C C . VAL A 1 130 ? -14.204 -3.442 7.434 1.00 95.81 130 VAL A C 1
ATOM 1023 O O . VAL A 1 130 ? -13.726 -4.543 7.182 1.00 95.81 130 VAL A O 1
ATOM 1026 N N . ASP A 1 131 ? -14.801 -2.684 6.511 1.00 91.75 131 ASP A N 1
ATOM 1027 C CA . ASP A 1 131 ? -14.943 -3.064 5.097 1.00 91.75 131 ASP A CA 1
ATOM 1028 C C . ASP A 1 131 ? -13.586 -3.375 4.446 1.00 91.75 131 ASP A C 1
ATOM 1030 O O . ASP A 1 131 ? -13.399 -4.408 3.806 1.00 91.75 131 ASP A O 1
ATOM 1034 N N . ALA A 1 132 ? -12.591 -2.515 4.675 1.00 90.19 132 ALA A N 1
ATOM 1035 C CA . ALA A 1 132 ? -11.262 -2.701 4.118 1.00 90.19 132 ALA A CA 1
ATOM 1036 C C . ALA A 1 132 ? -10.398 -3.734 4.863 1.00 90.19 132 ALA A C 1
ATOM 1038 O O . ALA A 1 132 ? -9.302 -4.009 4.383 1.00 90.19 132 ALA A O 1
ATOM 1039 N N . GLN A 1 133 ? -10.817 -4.290 6.007 1.00 92.75 133 GLN A N 1
ATOM 1040 C CA . GLN A 1 133 ? -9.964 -5.099 6.890 1.00 92.75 133 GLN A CA 1
ATOM 1041 C C . GLN A 1 133 ? -9.208 -6.245 6.189 1.00 92.75 133 GLN A C 1
ATOM 1043 O O . GLN A 1 133 ? -7.976 -6.256 6.307 1.00 92.75 133 GLN A O 1
ATOM 1048 N N . PRO A 1 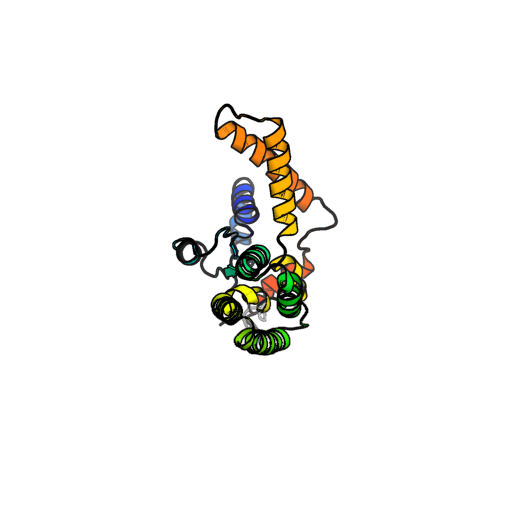134 ? -9.870 -7.194 5.483 1.00 87.12 134 PRO A N 1
ATOM 1049 C CA . PRO A 1 134 ? -9.182 -8.356 4.904 1.00 87.12 134 PRO A CA 1
ATOM 1050 C C . PRO A 1 134 ? -8.084 -7.937 3.923 1.00 87.12 134 PRO A C 1
ATOM 1052 O O . PRO A 1 134 ? -7.043 -8.580 3.823 1.00 87.12 134 PRO A O 1
ATOM 1055 N N . ASP A 1 135 ? -8.296 -6.802 3.264 1.00 84.88 135 ASP A N 1
ATOM 1056 C CA . ASP A 1 135 ? -7.473 -6.302 2.179 1.00 84.88 135 ASP A CA 1
ATOM 1057 C C . ASP A 1 135 ? -6.416 -5.294 2.643 1.00 84.88 135 ASP A C 1
ATOM 1059 O O . ASP A 1 135 ? -5.355 -5.160 2.042 1.00 84.88 135 ASP A O 1
ATOM 1063 N N . LEU A 1 136 ? -6.698 -4.530 3.696 1.00 88.06 136 LEU A N 1
ATOM 1064 C CA . LEU A 1 136 ? -5.784 -3.548 4.275 1.00 88.06 136 LEU A CA 1
ATOM 1065 C C . LEU A 1 136 ? -4.708 -4.237 5.122 1.00 88.06 136 LEU A C 1
ATOM 1067 O O . LEU A 1 136 ? -3.610 -3.692 5.267 1.00 88.06 136 LEU A O 1
ATOM 1071 N N . LEU A 1 137 ? -5.013 -5.429 5.645 1.00 91.00 137 LEU A N 1
ATOM 1072 C CA . LEU A 1 137 ? -4.142 -6.228 6.505 1.00 91.00 137 LEU A CA 1
ATOM 1073 C C . LEU A 1 137 ? -3.568 -7.482 5.819 1.00 91.00 137 LEU A C 1
ATOM 1075 O O . LEU A 1 137 ? -2.834 -8.227 6.464 1.00 91.00 137 LEU A O 1
ATOM 1079 N N . ALA A 1 138 ? -3.828 -7.706 4.525 1.00 87.31 138 ALA A N 1
ATOM 1080 C CA . ALA A 1 138 ? -3.353 -8.884 3.787 1.00 87.31 138 ALA A CA 1
ATOM 1081 C C . ALA A 1 138 ? -1.819 -9.068 3.829 1.00 87.31 138 ALA A C 1
ATOM 1083 O O . ALA A 1 138 ? -1.324 -10.196 3.818 1.00 87.31 138 ALA A O 1
ATOM 1084 N N . PHE A 1 139 ? -1.048 -7.980 3.957 1.00 85.25 139 PHE A N 1
ATOM 1085 C CA . PHE A 1 139 ? 0.401 -8.030 4.189 1.00 85.25 139 PHE A CA 1
ATOM 1086 C C . PHE A 1 139 ? 0.799 -8.868 5.425 1.00 85.25 139 PHE A C 1
ATOM 1088 O O . PHE A 1 139 ? 1.903 -9.407 5.457 1.00 85.25 139 PHE A O 1
ATOM 1095 N N . ALA A 1 140 ? -0.070 -8.995 6.436 1.00 89.81 140 ALA A N 1
ATOM 1096 C CA . ALA A 1 140 ? 0.202 -9.725 7.676 1.00 89.81 140 ALA A CA 1
ATOM 1097 C C . ALA A 1 140 ? 0.179 -11.256 7.501 1.00 89.81 140 ALA A C 1
ATOM 1099 O O . ALA A 1 140 ? 0.533 -11.981 8.427 1.00 89.81 140 ALA A O 1
ATOM 1100 N N . ALA A 1 141 ? -0.209 -11.753 6.319 1.00 86.19 141 ALA A N 1
ATOM 1101 C CA . ALA A 1 141 ? -0.027 -13.151 5.928 1.00 86.19 141 ALA A CA 1
ATOM 1102 C C . ALA A 1 141 ? 1.433 -13.492 5.567 1.00 86.19 141 ALA A C 1
ATOM 1104 O O . ALA A 1 141 ? 1.778 -14.666 5.478 1.00 86.19 141 ALA A O 1
ATOM 1105 N N . PHE A 1 142 ? 2.283 -12.483 5.349 1.00 83.50 142 PHE A N 1
ATOM 1106 C CA . PHE A 1 142 ? 3.693 -12.651 4.996 1.00 83.50 142 PHE A CA 1
ATOM 1107 C C . PHE A 1 142 ? 4.600 -12.612 6.231 1.00 83.50 142 PHE A C 1
ATOM 1109 O O . PHE A 1 142 ? 4.183 -12.137 7.290 1.00 83.50 142 PHE A O 1
ATOM 1116 N N . PRO A 1 143 ? 5.874 -13.014 6.113 1.00 85.62 143 PRO A N 1
ATOM 1117 C CA . PRO A 1 143 ? 6.825 -12.918 7.207 1.00 85.62 143 PRO A CA 1
ATOM 1118 C C . PRO A 1 143 ? 7.156 -11.449 7.487 1.00 85.62 143 PRO A C 1
ATOM 1120 O O . PRO A 1 143 ? 7.291 -10.630 6.570 1.00 85.62 143 PRO A O 1
ATOM 1123 N N . ARG A 1 144 ? 7.326 -11.116 8.770 1.00 87.50 144 ARG A N 1
ATOM 1124 C CA . ARG A 1 144 ? 7.512 -9.748 9.293 1.00 87.50 144 ARG A CA 1
ATOM 1125 C C . ARG A 1 144 ? 8.540 -8.916 8.516 1.00 87.50 144 ARG A C 1
ATOM 1127 O O . ARG A 1 144 ? 8.326 -7.723 8.296 1.00 87.50 144 ARG A O 1
ATOM 1134 N N . ARG A 1 145 ? 9.630 -9.542 8.055 1.00 86.31 145 ARG A N 1
ATOM 1135 C CA . ARG A 1 145 ? 10.724 -8.888 7.313 1.00 86.31 145 ARG A CA 1
ATOM 1136 C C . ARG A 1 145 ? 10.348 -8.375 5.915 1.00 86.31 145 ARG A C 1
ATOM 1138 O O . ARG A 1 145 ? 11.095 -7.571 5.364 1.00 86.31 145 ARG A O 1
ATOM 1145 N N . HIS A 1 146 ? 9.212 -8.811 5.363 1.00 83.69 146 HIS A N 1
ATOM 1146 C CA . HIS A 1 146 ? 8.705 -8.397 4.050 1.00 83.69 146 HIS A CA 1
ATOM 1147 C C . HIS A 1 146 ? 7.634 -7.303 4.114 1.00 83.69 146 HIS A C 1
ATOM 1149 O O . HIS A 1 146 ? 7.369 -6.649 3.104 1.00 83.69 146 HIS A O 1
ATOM 1155 N N . TRP A 1 147 ? 7.012 -7.069 5.275 1.00 87.50 147 TRP A N 1
ATOM 1156 C CA . TRP A 1 147 ? 5.863 -6.161 5.391 1.00 87.50 147 TRP A CA 1
ATOM 1157 C C . TRP A 1 147 ? 6.178 -4.751 4.888 1.00 87.50 147 TRP A C 1
ATOM 1159 O O . TRP A 1 147 ? 5.355 -4.133 4.211 1.00 87.50 147 TRP A O 1
ATOM 1169 N N . ARG A 1 148 ? 7.396 -4.256 5.158 1.00 84.19 148 ARG A N 1
ATOM 1170 C CA . ARG A 1 148 ? 7.807 -2.908 4.752 1.00 84.19 148 ARG A CA 1
ATOM 1171 C C . ARG A 1 148 ? 7.905 -2.749 3.237 1.00 84.19 148 ARG A C 1
ATOM 1173 O O . ARG A 1 148 ? 7.568 -1.680 2.737 1.00 84.19 148 ARG A O 1
ATOM 1180 N N . GLN A 1 149 ? 8.352 -3.777 2.530 1.00 80.06 149 GLN A N 1
ATOM 1181 C CA . GLN A 1 149 ? 8.465 -3.826 1.076 1.00 80.06 149 GLN A CA 1
ATOM 1182 C C . GLN A 1 149 ? 7.078 -3.992 0.442 1.00 80.06 149 GLN A C 1
ATOM 1184 O O . GLN A 1 149 ? 6.759 -3.336 -0.542 1.00 80.06 149 GLN A O 1
ATOM 1189 N N . ILE A 1 150 ? 6.237 -4.824 1.059 1.00 80.50 150 ILE A N 1
ATOM 1190 C CA . ILE A 1 150 ? 4.890 -5.177 0.603 1.00 80.50 150 ILE A CA 1
ATOM 1191 C C . ILE A 1 150 ? 3.929 -3.977 0.643 1.00 80.50 150 ILE A C 1
ATOM 1193 O O . ILE A 1 150 ? 3.223 -3.724 -0.333 1.00 80.50 150 ILE A O 1
ATOM 1197 N N . TRP A 1 151 ? 3.909 -3.202 1.735 1.00 77.56 151 TRP A N 1
ATOM 1198 C CA . TRP A 1 151 ? 2.989 -2.061 1.879 1.00 77.56 151 TRP A CA 1
ATOM 1199 C C . TRP A 1 151 ? 3.535 -0.721 1.353 1.00 77.56 151 TRP A C 1
ATOM 1201 O O . TRP A 1 151 ? 2.857 0.303 1.475 1.00 77.56 151 TRP A O 1
ATOM 1211 N N . SER A 1 152 ? 4.777 -0.675 0.857 1.00 76.12 152 SER A N 1
ATOM 1212 C CA . SER A 1 152 ? 5.442 0.575 0.463 1.00 76.12 152 SER A CA 1
ATOM 1213 C C . SER A 1 152 ? 5.289 0.839 -1.025 1.00 76.12 152 SER A C 1
ATOM 1215 O O . SER A 1 152 ? 5.672 0.030 -1.863 1.00 76.12 152 SER A O 1
ATOM 1217 N N . THR A 1 153 ? 4.792 2.025 -1.364 1.00 72.50 153 THR A N 1
ATOM 1218 C CA . THR A 1 153 ? 4.670 2.483 -2.751 1.00 72.50 153 THR A CA 1
ATOM 1219 C C . THR A 1 153 ? 5.889 3.267 -3.246 1.00 72.50 153 THR A C 1
ATOM 1221 O O . THR A 1 153 ? 5.921 3.646 -4.414 1.00 72.50 153 THR A O 1
ATOM 1224 N N . ASN A 1 154 ? 6.910 3.483 -2.403 1.00 77.38 154 ASN A N 1
ATOM 1225 C CA . ASN A 1 154 ? 8.044 4.364 -2.708 1.00 77.38 154 ASN A CA 1
ATOM 1226 C C . ASN A 1 154 ? 8.831 3.991 -3.989 1.00 77.38 154 ASN A C 1
ATOM 1228 O O . ASN A 1 154 ? 9.111 4.897 -4.772 1.00 77.38 154 ASN A O 1
ATOM 1232 N N . PRO A 1 155 ? 9.165 2.711 -4.280 1.00 75.75 155 PRO A N 1
ATOM 1233 C CA . PRO A 1 155 ? 9.863 2.370 -5.526 1.00 75.75 155 PRO A CA 1
ATOM 1234 C C . PRO A 1 155 ? 9.024 2.701 -6.765 1.00 75.75 155 PRO A C 1
ATOM 1236 O O . PRO A 1 155 ? 9.519 3.327 -7.696 1.00 75.75 155 PRO A O 1
ATOM 1239 N N . LEU A 1 156 ? 7.734 2.352 -6.742 1.00 76.25 156 LEU A N 1
ATOM 1240 C CA . LEU A 1 156 ? 6.791 2.641 -7.824 1.00 76.25 156 LEU A CA 1
ATOM 1241 C C . LEU A 1 156 ? 6.578 4.152 -8.008 1.00 76.25 156 LEU A C 1
ATOM 1243 O O . LEU A 1 156 ? 6.488 4.641 -9.128 1.00 76.25 156 LEU A O 1
ATOM 1247 N N . GLU A 1 157 ? 6.525 4.915 -6.918 1.00 78.56 157 GLU A N 1
ATOM 1248 C CA . GLU A 1 157 ? 6.401 6.375 -6.967 1.00 78.56 157 GLU A CA 1
ATOM 1249 C C . GLU A 1 157 ? 7.660 7.056 -7.502 1.00 78.56 157 GLU A C 1
ATOM 1251 O O . GLU A 1 157 ? 7.534 8.025 -8.252 1.00 78.56 157 GLU A O 1
ATOM 1256 N N . ARG A 1 158 ? 8.855 6.518 -7.216 1.00 84.44 158 ARG A N 1
ATOM 1257 C CA . ARG A 1 158 ? 10.104 6.965 -7.852 1.00 84.44 158 ARG A CA 1
ATOM 1258 C C . ARG A 1 158 ? 10.048 6.771 -9.368 1.00 84.44 158 ARG A C 1
ATOM 1260 O O . ARG A 1 158 ? 10.293 7.729 -10.093 1.00 84.44 158 ARG A O 1
ATOM 1267 N N . VAL A 1 159 ? 9.663 5.582 -9.835 1.00 84.12 159 VAL A N 1
ATOM 1268 C CA . VAL A 1 159 ? 9.562 5.263 -11.272 1.00 84.12 159 VAL A CA 1
ATOM 1269 C C . VAL A 1 159 ? 8.499 6.112 -11.970 1.00 84.12 159 VAL A C 1
ATOM 1271 O O . VAL A 1 159 ? 8.764 6.704 -13.012 1.00 84.12 159 VAL A O 1
ATOM 1274 N N . ASN A 1 160 ? 7.316 6.270 -11.374 1.00 84.69 160 ASN A N 1
ATOM 1275 C CA . ASN A 1 160 ? 6.268 7.113 -11.954 1.00 84.69 160 ASN A CA 1
ATOM 1276 C C . ASN A 1 160 ? 6.690 8.593 -12.015 1.00 84.69 160 ASN A C 1
ATOM 1278 O O . ASN A 1 160 ? 6.351 9.289 -12.972 1.00 84.69 160 ASN A O 1
ATOM 1282 N N . LYS A 1 161 ? 7.450 9.080 -11.023 1.00 86.38 161 LYS A N 1
ATOM 1283 C CA . LYS A 1 161 ? 8.021 10.436 -11.025 1.00 86.38 161 LYS A CA 1
ATOM 1284 C C . LYS A 1 161 ? 9.137 10.593 -12.066 1.00 86.38 161 LYS A C 1
ATOM 1286 O O . LYS A 1 161 ? 9.257 11.669 -12.646 1.00 86.38 161 LYS A O 1
ATOM 1291 N N . GLU A 1 162 ? 9.921 9.545 -12.318 1.00 91.12 162 GLU A N 1
ATOM 1292 C CA . GLU A 1 162 ? 10.929 9.494 -13.385 1.00 91.12 162 GLU A CA 1
ATOM 1293 C C . GLU A 1 162 ? 10.276 9.611 -14.767 1.00 91.12 162 GLU A C 1
ATOM 1295 O O . GLU A 1 162 ? 10.608 10.531 -15.516 1.00 91.12 162 GLU A O 1
ATOM 1300 N N . ILE A 1 163 ? 9.287 8.753 -15.058 1.00 89.69 163 ILE A N 1
ATOM 1301 C CA . ILE A 1 163 ? 8.501 8.801 -16.301 1.00 89.69 163 ILE A CA 1
ATOM 1302 C C . ILE A 1 163 ? 7.901 10.194 -16.475 1.00 89.69 163 ILE A C 1
ATOM 1304 O O . ILE A 1 163 ? 8.143 10.825 -17.501 1.00 89.69 163 ILE A O 1
ATOM 1308 N N . LYS A 1 164 ? 7.198 10.704 -15.449 1.00 90.00 164 LYS A N 1
ATOM 1309 C CA . LYS A 1 164 ? 6.587 12.035 -15.499 1.00 90.00 164 LYS A CA 1
ATOM 1310 C C . LYS A 1 164 ? 7.616 13.123 -15.825 1.00 90.00 164 LYS A C 1
ATOM 1312 O O . LYS A 1 164 ? 7.390 13.907 -16.738 1.00 90.00 164 LYS A O 1
ATOM 1317 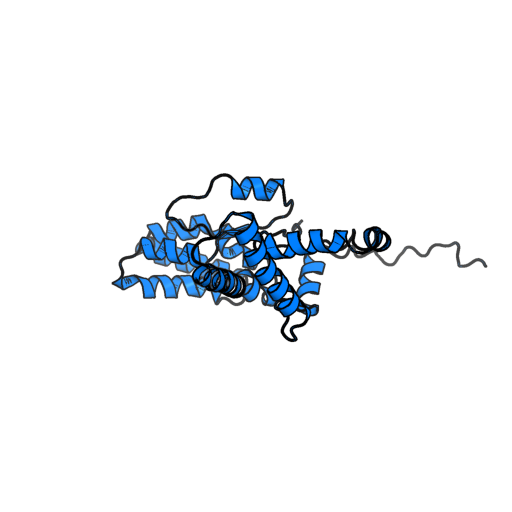N N . ARG A 1 165 ? 8.768 13.153 -15.142 1.00 95.38 165 ARG A N 1
ATOM 1318 C CA . ARG A 1 165 ? 9.801 14.171 -15.403 1.00 95.38 165 ARG A CA 1
ATOM 1319 C C . ARG A 1 165 ? 10.288 14.126 -16.854 1.00 95.38 165 ARG A C 1
ATOM 1321 O O . ARG A 1 165 ? 10.484 15.180 -17.448 1.00 95.38 165 ARG A O 1
ATOM 1328 N N . ARG A 1 166 ? 10.486 12.936 -17.432 1.00 94.06 166 ARG A N 1
ATOM 1329 C CA . ARG A 1 166 ? 10.939 12.815 -18.829 1.00 94.06 166 ARG A CA 1
ATOM 1330 C C . ARG A 1 166 ? 9.838 13.139 -19.841 1.00 94.06 166 ARG A C 1
ATOM 1332 O O . ARG A 1 166 ? 10.146 13.726 -20.872 1.00 94.06 166 ARG A O 1
ATOM 1339 N N . THR A 1 167 ? 8.572 12.830 -19.554 1.00 92.88 167 THR A N 1
ATOM 1340 C CA . THR A 1 167 ? 7.449 13.251 -20.410 1.00 92.88 167 THR A CA 1
ATOM 1341 C C . THR A 1 167 ? 7.206 14.758 -20.350 1.00 92.88 167 THR A C 1
ATOM 1343 O O . THR A 1 167 ? 6.941 15.355 -21.389 1.00 92.88 167 THR A O 1
ATOM 1346 N N . ASP A 1 168 ? 7.362 15.381 -19.176 1.00 93.31 168 ASP A N 1
ATOM 1347 C CA . ASP A 1 168 ? 7.172 16.825 -18.974 1.00 93.31 168 ASP A CA 1
ATOM 1348 C C . ASP A 1 168 ? 8.171 17.657 -19.816 1.00 93.31 168 ASP A C 1
ATOM 1350 O O . ASP A 1 168 ? 7.829 18.746 -20.266 1.00 93.31 168 ASP A O 1
ATOM 1354 N N . VAL A 1 169 ? 9.376 17.131 -20.093 1.00 94.81 169 VAL A N 1
ATOM 1355 C CA . VAL A 1 169 ? 10.379 17.765 -20.981 1.00 94.81 169 VAL A CA 1
ATOM 1356 C C . VAL A 1 169 ? 9.996 17.677 -22.465 1.00 94.81 169 VAL A C 1
ATOM 1358 O O . VAL A 1 169 ? 10.298 18.592 -23.226 1.00 94.81 169 VAL A O 1
ATOM 1361 N N . VAL A 1 170 ? 9.339 16.594 -22.893 1.00 92.81 170 VAL A N 1
ATOM 1362 C CA . VAL A 1 170 ? 8.891 16.426 -24.291 1.00 92.81 170 VAL A CA 1
ATOM 1363 C C . VAL A 1 170 ? 7.632 17.251 -24.575 1.00 92.81 170 VAL A C 1
ATOM 1365 O O . VAL A 1 170 ? 7.453 17.742 -25.688 1.00 92.81 170 VAL A O 1
ATOM 1368 N N . GLY A 1 171 ? 6.756 17.413 -23.580 1.00 91.25 171 GLY A N 1
ATOM 1369 C CA . GLY A 1 171 ? 5.514 18.182 -23.678 1.00 91.25 171 GLY A CA 1
ATOM 1370 C C . GLY A 1 171 ? 4.432 17.480 -24.506 1.00 91.25 171 GLY A C 1
ATOM 1371 O O . GLY A 1 171 ? 3.425 17.039 -23.958 1.00 91.25 171 GLY A O 1
ATOM 1372 N N . VAL A 1 172 ? 4.637 17.350 -25.821 1.00 92.62 172 VAL A N 1
ATOM 1373 C CA . VAL A 1 172 ? 3.679 16.741 -26.761 1.00 92.62 172 VAL A CA 1
ATOM 1374 C C . VAL A 1 172 ? 4.363 15.658 -27.593 1.00 92.62 172 VAL A C 1
ATOM 1376 O O . VAL A 1 172 ? 5.366 15.901 -28.259 1.00 92.62 172 VAL A O 1
ATOM 1379 N N . PHE A 1 173 ? 3.796 14.451 -27.588 1.00 92.94 173 PHE A N 1
ATOM 1380 C CA . PHE A 1 173 ? 4.300 13.322 -28.372 1.00 92.94 173 PHE A CA 1
ATOM 1381 C C . PHE A 1 173 ? 3.600 13.231 -29.738 1.00 92.94 173 PHE A C 1
ATOM 1383 O O . PHE A 1 173 ? 2.380 13.375 -29.800 1.00 92.94 173 PHE A O 1
ATOM 1390 N N . PRO A 1 174 ? 4.320 12.897 -30.829 1.00 94.31 174 PRO A N 1
ATOM 1391 C CA . PRO A 1 174 ? 3.736 12.799 -32.170 1.00 94.31 174 PRO A CA 1
ATOM 1392 C C . PRO A 1 174 ? 2.818 11.578 -32.357 1.00 94.31 174 PRO A C 1
ATOM 1394 O O . PRO A 1 174 ? 2.052 11.526 -33.312 1.00 94.31 174 PRO A O 1
ATOM 1397 N N . ASN A 1 175 ? 2.923 10.562 -31.492 1.00 94.38 175 ASN A N 1
ATOM 1398 C CA . ASN A 1 175 ? 2.034 9.397 -31.436 1.00 94.38 175 ASN A CA 1
ATOM 1399 C C . ASN A 1 175 ? 2.271 8.593 -30.144 1.00 94.38 175 ASN A C 1
ATOM 1401 O O . ASN A 1 175 ? 3.301 8.741 -29.481 1.00 94.38 175 ASN A O 1
ATOM 1405 N N . ALA A 1 176 ? 1.348 7.682 -29.823 1.00 93.38 176 ALA A N 1
ATOM 1406 C CA . ALA A 1 176 ? 1.448 6.809 -28.651 1.00 93.38 176 ALA A CA 1
ATOM 1407 C C . ALA A 1 176 ? 2.711 5.922 -28.650 1.00 93.38 176 ALA A C 1
ATOM 1409 O O . ALA A 1 176 ? 3.285 5.678 -27.592 1.00 93.38 176 ALA A O 1
ATOM 1410 N N . ALA A 1 177 ? 3.200 5.483 -29.816 1.00 94.88 177 ALA A N 1
ATOM 1411 C CA . ALA A 1 177 ? 4.410 4.664 -29.893 1.00 94.88 177 ALA A CA 1
ATOM 1412 C C . ALA A 1 177 ? 5.678 5.438 -29.477 1.00 94.88 177 ALA A C 1
ATOM 1414 O O . ALA A 1 177 ? 6.602 4.843 -28.926 1.00 94.88 177 ALA A O 1
ATOM 1415 N N . ALA A 1 178 ? 5.729 6.758 -29.688 1.00 92.25 178 ALA A N 1
ATOM 1416 C CA . ALA A 1 178 ? 6.814 7.604 -29.189 1.00 92.25 178 ALA A CA 1
ATOM 1417 C C . ALA A 1 178 ? 6.809 7.705 -27.654 1.00 92.25 178 ALA A C 1
ATOM 1419 O O . ALA A 1 178 ? 7.866 7.577 -27.036 1.00 92.25 178 ALA A O 1
ATOM 1420 N N . LEU A 1 179 ? 5.627 7.845 -27.041 1.00 92.25 179 LEU A N 1
ATOM 1421 C CA . LEU A 1 179 ? 5.468 7.808 -25.583 1.00 92.25 179 LEU A CA 1
ATOM 1422 C C . LEU A 1 179 ? 5.880 6.443 -25.010 1.00 92.25 179 LEU A C 1
ATOM 1424 O O . LEU A 1 179 ? 6.639 6.388 -24.046 1.00 92.25 179 LEU A O 1
ATOM 1428 N N . LEU A 1 180 ? 5.438 5.345 -25.635 1.00 93.75 180 LEU A N 1
ATOM 1429 C CA . LEU A 1 180 ? 5.795 3.984 -25.223 1.00 93.75 180 LEU A CA 1
ATOM 1430 C C . LEU A 1 180 ? 7.304 3.717 -25.303 1.00 93.75 180 LEU A C 1
ATOM 1432 O O . LEU A 1 180 ? 7.828 3.036 -24.428 1.00 93.75 180 LEU A O 1
ATOM 1436 N N . ARG A 1 181 ? 8.018 4.270 -26.295 1.00 95.50 181 ARG A N 1
ATOM 1437 C CA . ARG A 1 181 ? 9.487 4.154 -26.370 1.00 95.50 181 ARG A CA 1
ATOM 1438 C C . ARG A 1 181 ? 10.191 4.882 -25.224 1.00 95.50 181 ARG A C 1
ATOM 1440 O O . ARG A 1 181 ? 11.093 4.303 -24.632 1.00 95.50 181 ARG A O 1
ATOM 1447 N N . LEU A 1 182 ? 9.772 6.104 -24.886 1.00 92.88 182 LEU A N 1
ATOM 1448 C CA . LEU A 1 182 ? 10.368 6.868 -23.781 1.00 92.88 182 LEU A CA 1
ATOM 1449 C C . LEU A 1 182 ? 10.049 6.249 -22.415 1.00 92.88 182 LEU A C 1
ATOM 1451 O O . LEU A 1 182 ? 10.938 6.107 -21.582 1.00 92.88 182 LEU A O 1
ATOM 1455 N N . ALA A 1 183 ? 8.797 5.846 -22.184 1.00 92.44 183 ALA A N 1
ATOM 1456 C CA . ALA A 1 183 ? 8.434 5.130 -20.965 1.00 92.44 183 ALA A CA 1
ATOM 1457 C C . ALA A 1 183 ? 9.182 3.788 -20.884 1.00 92.44 183 ALA A C 1
ATOM 1459 O O . ALA A 1 183 ? 9.745 3.461 -19.846 1.00 92.44 183 ALA A O 1
ATOM 1460 N N . GLY A 1 184 ? 9.255 3.049 -21.995 1.00 93.81 184 GLY A N 1
ATOM 1461 C CA . GLY A 1 184 ? 10.001 1.799 -22.102 1.00 93.81 184 GLY A CA 1
ATOM 1462 C C . GLY A 1 184 ? 11.487 1.950 -21.780 1.00 93.81 184 GLY A C 1
ATOM 1463 O O . GLY A 1 184 ? 12.000 1.147 -21.009 1.00 93.81 184 GLY A O 1
ATOM 1464 N N . SER A 1 185 ? 12.169 2.989 -22.284 1.00 94.75 185 SER A N 1
ATOM 1465 C CA . SER A 1 185 ? 13.596 3.198 -21.991 1.00 94.75 185 SER A CA 1
ATOM 1466 C C . SER A 1 185 ? 13.836 3.478 -20.506 1.00 94.75 185 SER A C 1
ATOM 1468 O O . SER A 1 185 ? 14.673 2.817 -19.905 1.00 94.75 185 SER A O 1
ATOM 1470 N N . VAL A 1 186 ? 13.026 4.347 -19.882 1.00 92.38 186 VAL A N 1
ATOM 1471 C CA . VAL A 1 186 ? 13.059 4.599 -18.426 1.00 92.38 186 VAL A CA 1
ATOM 1472 C C . VAL A 1 186 ? 12.926 3.304 -17.627 1.00 92.38 186 VAL A C 1
ATOM 1474 O O . VAL A 1 186 ? 13.540 3.143 -16.577 1.00 92.38 186 VAL A O 1
ATOM 1477 N N . LEU A 1 187 ? 12.094 2.385 -18.108 1.00 90.50 187 LEU A N 1
ATOM 1478 C CA . LEU A 1 187 ? 11.762 1.152 -17.411 1.00 90.50 187 LEU A CA 1
ATOM 1479 C C . LEU A 1 187 ? 12.815 0.050 -17.618 1.00 90.50 187 LEU A C 1
ATOM 1481 O O . LEU A 1 187 ? 12.998 -0.763 -16.715 1.00 90.50 187 LEU A O 1
ATOM 1485 N N . ILE A 1 188 ? 13.534 0.068 -18.746 1.00 91.50 188 ILE A N 1
ATOM 1486 C CA . ILE A 1 188 ? 14.744 -0.737 -18.984 1.00 91.50 188 ILE A CA 1
ATOM 1487 C C . ILE A 1 188 ? 15.893 -0.208 -18.117 1.00 91.50 188 ILE A C 1
ATOM 1489 O O . ILE A 1 188 ? 16.418 -0.952 -17.302 1.00 91.50 188 ILE A O 1
ATOM 1493 N N . GLU A 1 189 ? 16.193 1.095 -18.173 1.00 89.81 189 GLU A N 1
ATOM 1494 C CA . GLU A 1 189 ? 17.209 1.730 -17.312 1.00 89.81 189 GLU A CA 1
ATOM 1495 C C . GLU A 1 189 ? 16.952 1.430 -15.824 1.00 89.81 189 GLU A C 1
ATOM 1497 O O . GLU A 1 189 ? 17.868 1.144 -15.053 1.00 89.81 189 GLU A O 1
ATOM 1502 N N . GLN A 1 190 ? 15.679 1.441 -15.415 1.00 86.75 190 GLN A N 1
ATOM 1503 C CA . GLN A 1 190 ? 15.297 1.096 -14.055 1.00 86.75 190 GLN A CA 1
ATOM 1504 C C . GLN A 1 190 ? 15.491 -0.390 -13.720 1.00 86.75 190 GLN A C 1
ATOM 1506 O O . GLN A 1 190 ? 15.773 -0.717 -12.563 1.00 86.75 190 GLN A O 1
ATOM 1511 N N . HIS A 1 191 ? 15.295 -1.286 -14.684 1.00 84.62 191 HIS A N 1
ATOM 1512 C CA . HIS A 1 191 ? 15.563 -2.707 -14.505 1.00 84.62 191 HIS A CA 1
ATOM 1513 C C . HIS A 1 191 ? 17.058 -2.942 -14.279 1.00 84.62 191 HIS A C 1
ATOM 1515 O O . HIS A 1 191 ? 17.420 -3.571 -13.285 1.00 84.62 191 HIS A O 1
ATOM 1521 N N . ASP A 1 192 ? 17.898 -2.344 -15.120 1.00 85.00 192 ASP A N 1
ATOM 1522 C CA . ASP A 1 192 ? 19.355 -2.462 -15.057 1.00 85.00 192 ASP A CA 1
ATOM 1523 C C . ASP A 1 192 ? 19.893 -1.919 -13.713 1.00 85.00 192 ASP A C 1
ATOM 1525 O O . ASP A 1 192 ? 20.693 -2.581 -13.049 1.00 85.00 192 ASP A O 1
ATOM 1529 N N . GLU A 1 193 ? 19.371 -0.778 -13.225 1.00 83.75 193 GLU A N 1
ATOM 1530 C CA . GLU A 1 193 ? 19.640 -0.264 -11.864 1.00 83.75 193 GLU A CA 1
ATOM 1531 C C . GLU A 1 193 ? 19.311 -1.285 -10.754 1.00 83.75 193 GLU A C 1
ATOM 1533 O O . GLU A 1 193 ? 19.990 -1.331 -9.726 1.00 83.75 193 GLU A O 1
ATOM 1538 N N . TRP A 1 194 ? 18.226 -2.053 -10.902 1.00 79.50 194 TRP A N 1
ATOM 1539 C CA . TRP A 1 194 ? 17.759 -3.007 -9.887 1.00 79.50 194 TRP A CA 1
ATOM 1540 C C . TRP A 1 194 ? 18.471 -4.360 -9.953 1.00 79.50 194 TRP A C 1
ATOM 1542 O O . TRP A 1 194 ? 18.560 -5.034 -8.925 1.00 79.50 194 TRP A O 1
ATOM 1552 N N . GLU A 1 195 ? 18.970 -4.751 -11.125 1.00 78.69 195 GLU A N 1
ATOM 1553 C CA . GLU A 1 195 ? 19.779 -5.955 -11.311 1.00 78.69 195 GLU A CA 1
ATOM 1554 C C . GLU A 1 195 ? 21.223 -5.736 -10.835 1.00 78.69 195 GLU A C 1
ATOM 1556 O O . GLU A 1 195 ? 21.728 -6.517 -10.021 1.00 78.69 195 GLU A O 1
ATOM 1561 N N . ALA A 1 196 ? 21.857 -4.645 -11.282 1.00 78.44 196 ALA A N 1
ATOM 1562 C CA . ALA A 1 196 ? 23.253 -4.319 -10.982 1.00 78.44 196 ALA A CA 1
ATOM 1563 C C . ALA A 1 196 ? 23.460 -3.657 -9.605 1.00 78.44 196 ALA A C 1
ATOM 1565 O O . ALA A 1 196 ? 24.576 -3.641 -9.085 1.00 78.44 196 ALA A O 1
ATOM 1566 N N . GLY A 1 197 ? 22.412 -3.090 -9.001 1.00 70.25 197 GLY A N 1
ATOM 1567 C CA . GLY A 1 197 ? 22.515 -2.356 -7.741 1.00 70.25 197 GLY A CA 1
ATOM 1568 C C . GLY A 1 197 ? 22.818 -3.240 -6.525 1.00 70.25 197 GLY A C 1
ATOM 1569 O O . GLY A 1 197 ? 22.062 -4.155 -6.199 1.00 70.25 197 GLY A O 1
ATOM 1570 N N . GLU A 1 198 ? 23.854 -2.878 -5.757 1.00 63.09 198 GLU A N 1
ATOM 1571 C CA . GLU A 1 198 ? 24.252 -3.549 -4.501 1.00 63.09 198 GLU A CA 1
ATOM 1572 C C . GLU A 1 198 ? 23.097 -3.694 -3.488 1.00 63.09 198 GLU A C 1
ATOM 1574 O O . GLU A 1 198 ? 23.037 -4.642 -2.704 1.00 63.09 198 GLU A O 1
ATOM 1579 N N . ARG A 1 199 ? 22.148 -2.747 -3.497 1.00 64.06 199 ARG A N 1
ATOM 1580 C CA . ARG A 1 199 ? 20.974 -2.716 -2.611 1.00 64.06 199 ARG A CA 1
ATOM 1581 C C . ARG A 1 199 ? 19.710 -3.193 -3.325 1.00 64.06 199 ARG A C 1
ATOM 1583 O O . ARG A 1 199 ? 18.764 -2.422 -3.504 1.00 64.06 199 ARG A O 1
ATOM 1590 N N . ARG A 1 200 ? 19.671 -4.476 -3.691 1.00 68.06 200 ARG A N 1
ATOM 1591 C CA . ARG A 1 200 ? 18.463 -5.127 -4.231 1.00 68.06 200 ARG A CA 1
ATOM 1592 C C . ARG A 1 200 ? 17.269 -4.937 -3.285 1.00 68.06 200 ARG A C 1
ATOM 1594 O O . ARG A 1 200 ? 17.357 -5.241 -2.096 1.00 68.06 200 ARG A O 1
ATOM 1601 N N . TYR A 1 201 ? 16.134 -4.471 -3.816 1.00 67.88 201 TYR A N 1
ATOM 1602 C CA . TYR A 1 201 ? 14.924 -4.201 -3.017 1.00 67.88 201 TYR A CA 1
ATOM 1603 C C . TYR A 1 201 ? 14.342 -5.468 -2.362 1.00 67.88 201 TYR A C 1
ATOM 1605 O O . TYR A 1 201 ? 13.802 -5.420 -1.255 1.00 67.88 201 TYR A O 1
ATOM 1613 N N . PHE A 1 202 ? 14.523 -6.609 -3.029 1.00 71.06 202 PHE A N 1
ATOM 1614 C CA . PHE A 1 202 ? 14.403 -7.944 -2.460 1.00 71.06 202 PHE A CA 1
ATOM 1615 C C . PHE A 1 202 ? 15.721 -8.686 -2.709 1.00 71.06 202 PHE A C 1
ATOM 1617 O O . PHE A 1 202 ? 16.056 -8.972 -3.856 1.00 71.06 202 PHE A O 1
ATOM 1624 N N . SER A 1 203 ? 16.486 -8.977 -1.656 1.00 70.94 203 SER A N 1
ATOM 1625 C CA . SER A 1 203 ? 17.675 -9.831 -1.753 1.00 70.94 203 SER A CA 1
ATOM 1626 C C . SER A 1 203 ? 17.307 -11.320 -1.673 1.00 70.94 203 SER A C 1
ATOM 1628 O O . SER A 1 203 ? 16.183 -11.687 -1.322 1.00 70.94 203 SER A O 1
ATOM 1630 N N . GLU A 1 204 ? 18.252 -12.190 -2.027 1.00 72.44 204 GLU A N 1
ATOM 1631 C CA . GLU A 1 204 ? 18.015 -13.629 -2.219 1.00 72.44 204 GLU A CA 1
ATOM 1632 C C . GLU A 1 204 ? 17.557 -14.338 -0.935 1.00 72.44 204 GLU A C 1
ATOM 1634 O O . GLU A 1 204 ? 16.555 -15.051 -0.950 1.00 72.44 204 GLU A O 1
ATOM 1639 N N . ALA A 1 205 ? 18.215 -14.075 0.200 1.00 76.25 205 ALA A N 1
ATOM 1640 C CA . ALA A 1 205 ? 17.840 -14.667 1.485 1.00 76.25 205 ALA A CA 1
ATOM 1641 C C . ALA A 1 205 ? 16.405 -14.293 1.933 1.00 76.25 205 ALA A C 1
ATOM 1643 O O . ALA A 1 205 ? 15.669 -15.201 2.328 1.00 76.25 205 ALA A O 1
ATOM 1644 N N . PRO A 1 206 ? 15.950 -13.020 1.830 1.00 74.62 206 PRO A N 1
ATOM 1645 C CA . PRO A 1 206 ? 14.536 -12.642 1.865 1.00 74.62 206 PRO A CA 1
ATOM 1646 C C . PRO A 1 206 ? 13.639 -13.479 0.944 1.00 74.62 206 PRO A C 1
ATOM 1648 O O . PRO A 1 206 ? 12.670 -14.072 1.412 1.00 74.62 206 PRO A O 1
ATOM 1651 N N . MET A 1 207 ? 13.965 -13.570 -0.346 1.00 78.25 207 MET A N 1
ATOM 1652 C CA . MET A 1 207 ? 13.130 -14.271 -1.331 1.00 78.25 207 MET A CA 1
ATOM 1653 C C . MET A 1 207 ? 12.988 -15.781 -1.077 1.00 78.25 207 MET A C 1
ATOM 1655 O O . MET A 1 207 ? 11.954 -16.347 -1.428 1.00 78.25 207 MET A O 1
ATOM 1659 N N . LEU A 1 208 ? 13.969 -16.427 -0.439 1.00 78.75 208 LEU A N 1
ATOM 1660 C CA . LEU A 1 208 ? 13.937 -17.868 -0.167 1.00 78.75 208 LEU A CA 1
ATOM 1661 C C . LEU A 1 208 ? 12.815 -18.282 0.808 1.00 78.75 208 LEU A C 1
ATOM 1663 O O . LEU A 1 208 ? 12.136 -19.272 0.568 1.00 78.75 208 LEU A O 1
ATOM 1667 N N . GLU A 1 209 ? 12.555 -17.505 1.861 1.00 76.00 209 GLU A N 1
ATOM 1668 C CA . GLU A 1 209 ? 11.454 -17.765 2.818 1.00 76.00 209 GLU A CA 1
ATOM 1669 C C . GLU A 1 209 ? 10.075 -17.606 2.164 1.00 76.00 209 GLU A C 1
ATOM 1671 O O . GLU A 1 209 ? 9.138 -18.339 2.465 1.00 76.00 209 GLU A O 1
ATOM 1676 N N . LEU A 1 210 ? 9.955 -16.690 1.200 1.00 75.50 210 LEU A N 1
ATOM 1677 C CA . LEU A 1 210 ? 8.745 -16.569 0.391 1.00 75.50 210 LEU A CA 1
ATOM 1678 C C . LEU A 1 210 ? 8.547 -17.777 -0.540 1.00 75.50 210 LEU A C 1
ATOM 1680 O O . LEU A 1 210 ? 7.411 -18.122 -0.861 1.00 75.50 210 LEU A O 1
ATOM 1684 N N . ALA A 1 211 ? 9.628 -18.434 -0.971 1.00 70.69 211 ALA A N 1
ATOM 1685 C CA . ALA A 1 211 ? 9.545 -19.675 -1.735 1.00 70.69 211 ALA A CA 1
ATOM 1686 C C . ALA A 1 211 ? 9.153 -20.873 -0.849 1.00 70.69 211 ALA A C 1
ATOM 1688 O O . ALA A 1 211 ? 8.315 -21.672 -1.265 1.00 70.69 211 ALA A O 1
ATOM 1689 N N . THR A 1 212 ? 9.673 -20.973 0.382 1.00 71.31 212 THR A N 1
ATOM 1690 C CA . THR A 1 212 ? 9.313 -22.063 1.314 1.00 71.31 212 THR A CA 1
ATOM 1691 C C . THR A 1 212 ? 7.885 -21.951 1.854 1.00 71.31 212 THR A C 1
ATOM 1693 O O . THR A 1 212 ? 7.252 -22.973 2.098 1.00 71.31 212 THR A O 1
ATOM 1696 N N . MET A 1 213 ? 7.315 -20.745 1.958 1.00 68.69 213 MET A N 1
ATOM 1697 C CA . MET A 1 213 ? 5.876 -20.570 2.228 1.00 68.69 213 MET A CA 1
ATOM 1698 C C . MET A 1 213 ? 4.974 -21.142 1.126 1.00 68.69 213 MET A C 1
ATOM 1700 O O . MET A 1 213 ? 3.862 -21.589 1.400 1.00 68.69 213 MET A O 1
ATOM 1704 N N . ASN A 1 214 ? 5.432 -21.076 -0.124 1.00 59.53 214 ASN A N 1
ATOM 1705 C CA . ASN A 1 214 ? 4.656 -21.445 -1.306 1.00 59.53 214 ASN A CA 1
ATOM 1706 C C . ASN A 1 214 ? 4.727 -22.936 -1.643 1.00 59.53 214 ASN A C 1
ATOM 1708 O O . ASN A 1 214 ? 3.877 -23.440 -2.378 1.00 59.53 214 ASN A O 1
ATOM 1712 N N . ASN A 1 215 ? 5.760 -23.608 -1.146 1.00 55.47 215 ASN A N 1
ATOM 1713 C CA . ASN A 1 215 ? 6.023 -25.015 -1.364 1.00 55.47 215 ASN A CA 1
ATOM 1714 C C . ASN A 1 215 ? 6.332 -25.621 0.012 1.00 55.47 215 ASN A C 1
ATOM 1716 O O . ASN A 1 215 ? 7.505 -25.634 0.399 1.00 55.47 215 ASN A O 1
ATOM 1720 N N . PRO A 1 216 ? 5.311 -26.050 0.789 1.00 47.88 216 PRO A N 1
ATOM 1721 C CA . PRO A 1 216 ? 5.578 -26.817 1.993 1.00 47.88 216 PRO A CA 1
ATOM 1722 C C . PRO A 1 216 ? 6.431 -28.005 1.565 1.00 47.88 216 PRO A C 1
ATOM 1724 O O . PRO A 1 216 ? 6.077 -28.707 0.618 1.00 47.88 216 PRO A O 1
ATOM 1727 N N . ILE A 1 217 ? 7.580 -28.171 2.214 1.00 45.03 217 ILE A N 1
ATOM 1728 C CA . ILE A 1 217 ? 8.437 -29.324 1.980 1.00 45.03 217 ILE A CA 1
ATOM 1729 C C . ILE A 1 217 ? 7.566 -30.542 2.278 1.00 45.03 217 ILE A C 1
ATOM 1731 O O . ILE A 1 217 ? 7.174 -30.747 3.428 1.00 45.03 217 ILE A O 1
ATOM 1735 N N . GLU A 1 218 ? 7.233 -31.320 1.246 1.00 42.38 218 GLU A N 1
ATOM 1736 C CA . GLU A 1 218 ? 6.877 -32.712 1.462 1.00 42.38 218 GLU A CA 1
ATOM 1737 C C . GLU A 1 218 ? 8.100 -33.314 2.138 1.00 42.38 218 GLU A C 1
ATOM 1739 O O . GLU A 1 218 ? 9.157 -33.471 1.523 1.00 42.38 218 GLU A O 1
ATOM 1744 N N . VAL A 1 219 ? 7.982 -33.541 3.446 1.00 39.53 219 VAL A N 1
ATOM 1745 C CA . VAL A 1 219 ? 8.929 -34.364 4.180 1.00 39.53 219 VAL A CA 1
ATOM 1746 C C . VAL A 1 219 ? 8.712 -35.758 3.620 1.00 39.53 219 VAL A C 1
ATOM 1748 O O . VAL A 1 219 ? 7.814 -36.480 4.046 1.00 39.53 219 VAL A O 1
ATOM 1751 N N . ILE A 1 220 ? 9.468 -36.076 2.572 1.00 42.22 220 ILE A N 1
ATOM 1752 C CA . ILE A 1 220 ? 9.594 -37.435 2.077 1.00 42.22 220 ILE A CA 1
ATOM 1753 C C . ILE A 1 220 ? 10.260 -38.180 3.228 1.00 42.22 220 ILE A C 1
ATOM 1755 O O . ILE A 1 220 ? 11.447 -37.972 3.479 1.00 42.22 220 ILE A O 1
ATOM 1759 N N . ASP A 1 221 ? 9.472 -38.963 3.968 1.00 36.78 221 ASP A N 1
ATOM 1760 C CA . ASP A 1 221 ? 9.988 -39.803 5.044 1.00 36.78 221 ASP A CA 1
ATOM 1761 C C . ASP A 1 221 ? 11.157 -40.632 4.503 1.00 36.78 221 ASP A C 1
ATOM 1763 O O . ASP A 1 221 ? 11.069 -41.256 3.439 1.00 36.78 221 ASP A O 1
ATOM 1767 N N . GLU A 1 222 ? 12.270 -40.609 5.232 1.00 47.56 222 GLU A N 1
ATOM 1768 C CA . GLU A 1 222 ? 13.535 -41.214 4.820 1.00 47.56 222 GLU A CA 1
ATOM 1769 C C . GLU A 1 222 ? 13.477 -42.745 4.974 1.00 47.56 222 GLU A C 1
ATOM 1771 O O . GLU A 1 222 ? 14.055 -43.332 5.885 1.00 47.56 222 GLU A O 1
ATOM 1776 N N . ALA A 1 223 ? 12.702 -43.397 4.098 1.00 47.00 223 ALA A N 1
ATOM 1777 C CA . ALA A 1 223 ? 12.429 -44.833 4.151 1.00 47.00 223 ALA A CA 1
ATOM 1778 C C . ALA A 1 223 ? 12.038 -45.463 2.793 1.00 47.00 223 ALA A C 1
ATOM 1780 O O . ALA A 1 223 ? 11.182 -46.346 2.741 1.00 47.00 223 ALA A O 1
ATOM 1781 N N . VAL A 1 224 ? 12.691 -45.082 1.685 1.00 41.66 224 VAL A N 1
ATOM 1782 C CA . VAL A 1 224 ? 12.706 -45.912 0.457 1.00 41.66 224 VAL A CA 1
ATOM 1783 C C . VAL A 1 224 ? 14.143 -46.138 -0.009 1.00 41.66 224 VAL A C 1
ATOM 1785 O O . VAL A 1 224 ? 14.609 -45.577 -0.999 1.00 41.66 224 VAL A O 1
ATOM 1788 N N . ILE A 1 225 ? 14.854 -47.005 0.715 1.00 41.06 225 ILE A N 1
ATOM 1789 C CA . ILE A 1 225 ? 16.062 -47.644 0.185 1.00 41.06 225 ILE A CA 1
ATOM 1790 C C . ILE A 1 225 ? 15.607 -48.595 -0.927 1.00 41.06 225 ILE A C 1
ATOM 1792 O O . ILE A 1 225 ? 14.952 -49.601 -0.656 1.00 41.06 225 ILE A O 1
ATOM 1796 N N . LEU A 1 226 ? 15.941 -48.272 -2.177 1.00 38.38 226 LEU A N 1
ATOM 1797 C CA . LEU A 1 226 ? 15.741 -49.166 -3.319 1.00 38.38 226 LEU A CA 1
ATOM 1798 C C . LEU A 1 226 ? 16.627 -50.419 -3.143 1.00 38.38 226 LEU A C 1
ATOM 1800 O O . LEU A 1 226 ? 17.850 -50.271 -3.107 1.00 38.38 226 LEU A O 1
ATOM 1804 N N . PRO A 1 227 ? 16.069 -51.646 -3.062 1.00 43.66 227 PRO A N 1
ATOM 1805 C CA . PRO A 1 227 ? 16.866 -52.847 -2.779 1.00 43.66 227 PRO A CA 1
ATOM 1806 C C . PRO A 1 227 ? 17.846 -53.272 -3.890 1.00 43.66 227 PRO A C 1
ATOM 1808 O O . PRO A 1 227 ? 18.685 -54.137 -3.660 1.00 43.66 227 PRO A O 1
ATOM 1811 N N . GLU A 1 228 ? 17.755 -52.692 -5.091 1.00 49.34 228 GLU A N 1
ATOM 1812 C CA . GLU A 1 228 ? 18.472 -53.160 -6.293 1.00 49.34 228 GLU A CA 1
ATOM 1813 C C . GLU A 1 228 ? 19.902 -52.617 -6.478 1.00 49.34 228 GLU A C 1
ATOM 1815 O O . GLU A 1 228 ? 20.569 -52.997 -7.434 1.00 49.34 228 GLU A O 1
ATOM 1820 N N . LEU A 1 229 ? 20.420 -51.781 -5.569 1.00 45.31 229 LEU A N 1
ATOM 1821 C CA . LEU A 1 229 ? 21.818 -51.303 -5.615 1.00 45.31 229 LEU A CA 1
ATOM 1822 C C . LEU A 1 229 ? 22.727 -51.899 -4.525 1.00 45.31 229 LEU A C 1
ATOM 1824 O O . LEU A 1 229 ? 23.867 -51.471 -4.371 1.00 45.31 229 LEU A O 1
ATOM 1828 N N . ALA A 1 230 ? 22.253 -52.919 -3.803 1.00 42.41 230 ALA A N 1
ATOM 1829 C CA . ALA A 1 230 ? 23.064 -53.722 -2.879 1.00 42.41 230 ALA A CA 1
ATOM 1830 C C . ALA A 1 230 ? 23.579 -55.042 -3.502 1.00 42.41 230 ALA A C 1
ATOM 1832 O O . ALA A 1 230 ? 24.117 -55.889 -2.790 1.00 42.41 230 ALA A O 1
ATOM 1833 N N . ALA A 1 231 ? 23.391 -55.234 -4.814 1.00 47.72 231 ALA A N 1
ATOM 1834 C CA . ALA A 1 231 ? 23.740 -56.452 -5.546 1.00 47.72 231 ALA A CA 1
ATOM 1835 C C . ALA A 1 231 ? 24.448 -56.139 -6.882 1.00 47.72 231 ALA A C 1
ATOM 1837 O O . ALA A 1 231 ? 23.932 -56.446 -7.957 1.00 47.72 231 ALA A O 1
ATOM 1838 N N . ALA A 1 232 ? 25.631 -55.521 -6.795 1.00 39.19 232 ALA A N 1
ATOM 1839 C CA . ALA A 1 232 ? 26.592 -55.342 -7.887 1.00 39.19 232 ALA A CA 1
ATOM 1840 C C . ALA A 1 232 ? 28.026 -55.367 -7.331 1.00 39.19 232 ALA A C 1
ATOM 1842 O O . ALA A 1 232 ? 28.231 -54.754 -6.259 1.00 39.19 232 ALA A O 1
#

Secondary structure (DSSP, 8-state):
-PPPPB-SS-HHHHHHHHHHTTSS-TTGGGTGGG----BEEEE---STT---TTHHHHHHHHSTT-EEEE-HHHHHHHHHTTS-GGGHHHHHHHHHHTTT-SSHHHHHHHHHHHHHHHHHH-HHHHHHHHHHHHHHSGGGGS-GGGHHHHS--HHHHHHHHHHHHHHHHH-S-SSHHHHHHHHHHHHHHHHHHHHH-SS-SS-HHHHHHHHHHHS------S----GGGS--

pLDDT: mean 70.33, std 25.45, range [23.72, 97.75]

Organism: NCBI:txid1259189

Foldseek 3Di:
DQAQAADDVCPPPVVVVVVVVVPDDPPCVVVCPPQSFHYEYEDPDPDAPDPVVVDVVVCCVPTPRHHAAYAPVNLLVNLLVLDDPVCSVVLVVLVVVLVVAQADVRNVVSLVVSLVVCCVVPVVNSVSCVVRPCRNCVLRVDPRVCSCVNNDCVVVVVLVVVLVVVCVVVVDDPDPVRSVVSSVVSSVVVVCCQVPPPDRSQDDVNRVVSSCVNDPPPPPPPPDDPPPVVPD

InterPro domains:
  IPR001207 Transposase, mutator type [PF00872] (51-196)
  IPR001207 Transposase, mutator type [PTHR33217] (53-201)

Sequence (232 aa):
MLPPILCANSLFVKSYWAFVSRTASLQALHAQRSARLPNFITDKGELLGTEHFGWRPAIGTVFQGAGWQRCRVHFMRNVLAVIPKGSQDMVASIIRTLFAQPDREHIEKQFREVTTMLASSNPKVAAMLVDAQPDLLAFAAFPRRHWRQIWSTNPLERVNKEIKRRTDVVGVFPNAAALLRLAGSVLIEQHDEWEAGERRYFSEAPMLELATMNNPIEVIDEAVILPELAAA